Protein 5WDR (pdb70)

Secondary structure (DSSP, 8-state):
-EEEEEEEE-STTSSHHHHHHHHHHS----S----SEEEEEEEEEETTEEEEEEEEEE--SGGGHHHHHHHHTT-SEEEEEEETT-HHHHHTHHHHHHHHHHHHT-S---EEEEEE-TT-GGG--S-HHHHHHHHHHHT--EEE-BTTTTBSHHHHHHHHHHHHHT-/-EEEEEEEEESTTSSHHHHHHHHHH-----S----SEEEEEEEEEETTEEEEEEEEEE--SGGGHHHHHHHHTT-SEEEEEEETT-HHHHHTHHHHHHHHHHHHT-S---EEEEEE-TT-GGG--S-HHHHHHHHHHHT--EEE-BTTTTBSHHHHHHHHHHHHHH-

B-factor: mean 20.61, std 9.42, range [5.35, 98.27]

Foldseek 3Di:
DAEAEEEEEFAAPQCLVLLVCCVQPVDGDPDRDFDQKDWDWDWDAFPNHTYIYIYIRHGRYPVNVVVRLVVLLPHQEYEYEAEQLDVPRVVCSVVVVVSNCVSPVHPDGQYEYEHEPPVPPVRGDHDPVNSVVVCVVVVHHYDYYYSHVGGCSCVRVSVSVVSSVVD/DAEAEEEEEFAAPQCLVLLVCCVVPVDGDPDRDFDQKDWDWDFDDFVNDTYIYIYIYHGRYPVNVVVRLVVLLPHQEYEYEGEQLDPVRLVCSVVVVVSNCVSPVHPDGQYEYEHEPVVPVVRGDQDPVNSVVVCVVRVHHYYYAYSNVGGCSVVRVSVSVVSSVVD

Sequence (334 aa):
MTEYRLVVVGTGGVGKSALTIIQLIQQQHFVTEYDPTIEDSYRKHVSIDDEACLLDILDTAGQEDYSAMRDQYMRTGEGFLCVYSIDSQQSLDEIHSFREEQILRVKDQDEVPMMILVGNKCDLEEHREVSTEAGQAVAKSYSSIPFMETSAKKRINVEEAFYQLVREIRKYMTEYRLVVVGTGGVGKSALTIQLIQQHFVTEYDPTIEDSSYRKHVSSIDDEACLLDILDTAGQEDYSAMRDQYMRTGEGFLCVYSIDSQQSLDEIHSSFREQILRVKDQDEVPMILVGNKCDLEEHREVSTEAGQAVAKSYSSIPFMETSAKKRINVEEAFYQLVREIRKYY

Organism: Salpingoeca rosetta (strain ATCC 50818 / BSB-021) (NCBI:txid946362)

Nearest PDB structures (foldseek):
  5wds-assembly1_A  TM=9.548E-01  e=1.432E-30  Choanoflagellata
  3kko-assembly3_P  TM=9.923E-01  e=1.620E-25  Mus musculus
  7txh-assembly2_D  TM=9.890E-01  e=2.687E-25  Homo sapiens
  1zc3-assembly2_C  TM=9.695E-01  e=4.507E-23  Homo sapiens
  4o25-assembly2_B  TM=9.336E-01  e=2.961E-19  Mus musculus

CATH classification: 3.40.50.300

Solvent-accessible surface area: 15628 Å² total; per-residue (Å²): 148,59,95,10,80,0,0,0,0,0,22,31,32,2,16,11,27,12,1,0,24,4,6,29,95,128,89,71,25,117,111,139,100,60,18,46,34,68,82,54,153,56,115,21,74,1,85,142,61,52,0,7,0,10,0,12,2,0,0,7,44,151,79,7,46,33,20,18,45,35,50,0,137,70,0,68,0,0,0,0,0,0,5,0,44,29,67,120,2,6,74,71,3,73,78,9,11,88,11,0,25,161,36,59,124,98,124,98,8,8,2,0,0,0,0,2,59,16,42,52,98,163,117,66,104,0,46,46,123,36,0,90,61,18,2,172,81,49,105,24,40,38,36,28,0,0,3,107,119,101,70,48,4,73,89,1,0,38,45,0,0,83,22,15,84,160,143,150,71,81,16,71,0,0,0,0,0,22,24,16,3,14,12,29,14,1,0,28,5,1,35,92,88,92,69,28,95,109,34,107,37,19,88,38,68,82,54,151,38,123,18,79,2,88,146,78,57,0,15,0,4,0,12,1,0,0,8,65,146,141,69,40,80,80,17,42,100,76,1,150,71,0,69,0,0,0,0,0,0,4,0,10,17,71,110,1,8,65,55,2,72,76,11,13,97,19,0,24,164,32,63,123,99,126,100,8,8,1,0,0,0,0,3,36,16,41,21,98,162,34,68,98,0,47,45,123,34,0,86,60,17,2,167,82,55,105,23,37,41,30,27,0,0,2,106,124,102,72,51,2,56,95,0,0,36,50,0,0,81,32,21,85,154,150

InterPro domains:
  IPR001806 Small GTPase [PF00071] (5-165)
  IPR001806 Small GTPase [PS51421] (1-188)
  IPR001806 Small GTPase [SM00174] (6-167)
  IPR005225 Small GTP-binding domain [TIGR00231] (1-159)
  IPR020849 Small GTPase, Ras-type [PTHR24070] (3-182)
  IPR027417 P-loop containing nucleoside triphosphate hydrolase [G3DSA:3.40.50.300] (1-173)
  IPR027417 P-loop containing nucleoside triphosphate hydrolase [SSF52540] (3-172)

Structure (mmCIF, N/CA/C/O backbone):
data_5WDR
#
_entry.id   5WDR
#
_cell.length_a   38.562
_cell.length_b   119.106
_cell.length_c   38.570
_cell.angle_alpha   90.00
_cell.angle_beta   117.34
_cell.angle_gamma   90.00
#
_symmetry.space_group_name_H-M   'P 1 21 1'
#
loop_
_entity.id
_entity.type
_entity.pdbx_description
1 polymer 'Ras protein'
2 non-polymer 'MAGNESIUM ION'
3 non-polymer 'SODIUM ION'
4 non-polymer 'PHOSPHOAMINOPHOSPHONIC ACID-GUANYLATE ESTER'
5 water water
#
loop_
_atom_site.group_PDB
_atom_site.id
_atom_site.type_symbol
_atom_site.label_atom_id
_atom_site.label_alt_id
_atom_site.label_comp_id
_atom_site.label_asym_id
_atom_site.label_entity_id
_atom_site.label_seq_id
_atom_site.pdbx_PDB_ins_code
_atom_site.Cartn_x
_atom_site.Cartn_y
_atom_site.Cartn_z
_atom_site.occupancy
_atom_site.B_iso_or_equiv
_atom_site.auth_seq_id
_atom_site.auth_comp_id
_atom_site.auth_asym_id
_atom_site.auth_atom_id
_atom_site.pdbx_PDB_model_num
ATOM 1 N N . MET A 1 5 ? -2.088 -23.548 -30.205 1.00 71.26 1 MET A N 1
ATOM 2 C CA . MET A 1 5 ? -1.722 -24.010 -28.839 1.00 40.58 1 MET A CA 1
ATOM 3 C C . MET A 1 5 ? -2.819 -23.624 -27.859 1.00 38.30 1 MET A C 1
ATOM 4 O O . MET A 1 5 ? -3.758 -22.929 -28.222 1.00 33.37 1 MET A O 1
ATOM 18 N N . THR A 1 6 ? -2.685 -24.060 -26.611 1.00 32.58 2 THR A N 1
ATOM 19 C CA . THR A 1 6 ? -3.744 -23.893 -25.622 1.00 39.44 2 THR A CA 1
ATOM 20 C C . THR A 1 6 ? -3.572 -22.560 -24.906 1.00 30.63 2 THR A C 1
ATOM 21 O O . THR A 1 6 ? -2.488 -22.256 -24.403 1.00 22.35 2 THR A O 1
ATOM 32 N N . GLU A 1 7 ? -4.639 -21.774 -24.860 1.00 20.96 3 GLU A N 1
ATOM 33 C CA . GLU A 1 7 ? -4.624 -20.489 -24.183 1.00 27.09 3 GLU A CA 1
ATOM 34 C C . GLU A 1 7 ? -5.301 -20.633 -22.830 1.00 17.00 3 GLU A C 1
ATOM 35 O O . GLU A 1 7 ? -6.353 -21.262 -22.716 1.00 20.70 3 GLU A O 1
ATOM 47 N N . TYR A 1 8 ? -4.690 -20.039 -21.813 1.00 15.44 4 TYR A N 1
ATOM 48 C CA . TYR A 1 8 ? -5.241 -20.008 -20.467 1.00 17.29 4 TYR A CA 1
ATOM 49 C C . TYR A 1 8 ? -5.338 -18.562 -19.993 1.00 14.31 4 TYR A C 1
ATOM 50 O O . TYR A 1 8 ? -4.372 -17.804 -20.091 1.00 17.85 4 TYR A O 1
ATOM 68 N N . ARG A 1 9 ? -6.504 -18.200 -19.460 1.00 9.96 5 ARG A N 1
ATOM 69 C CA . ARG A 1 9 ? -6.822 -16.865 -19.005 1.00 10.82 5 ARG A CA 1
ATOM 70 C C . ARG A 1 9 ? -6.805 -16.866 -17.474 1.00 11.99 5 ARG A C 1
ATOM 71 O O . ARG A 1 9 ? -7.669 -17.476 -16.826 1.00 1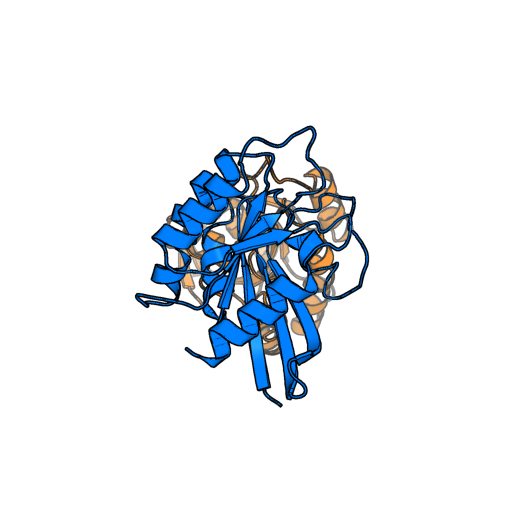0.69 5 ARG A O 1
ATOM 92 N N . LEU A 1 10 ? -5.815 -16.194 -16.908 1.00 11.44 6 LEU A N 1
ATOM 93 C CA . LEU A 1 10 ? -5.536 -16.233 -15.481 1.00 15.42 6 LEU A CA 1
ATOM 94 C C . LEU A 1 10 ? -5.773 -14.836 -14.944 1.00 10.41 6 LEU A C 1
ATOM 95 O O . LEU A 1 10 ? -5.406 -13.838 -15.587 1.00 16.48 6 LEU A O 1
ATOM 111 N N . VAL A 1 11 ? -6.452 -14.767 -13.812 1.00 10.71 7 VAL A N 1
ATOM 112 C CA . VAL A 1 11 ? -6.809 -13.510 -13.168 1.00 9.01 7 VAL A CA 1
ATOM 113 C C . VAL A 1 11 ? -6.150 -13.462 -11.799 1.00 9.28 7 VAL A C 1
ATOM 114 O O . VAL A 1 11 ? -6.169 -14.451 -11.060 1.00 12.27 7 VAL A O 1
ATOM 127 N N . VAL A 1 12 ? -5.546 -12.324 -11.484 1.00 8.15 8 VAL A N 1
ATOM 128 C CA . VAL A 1 12 ? -4.881 -12.115 -10.208 1.00 9.63 8 VAL A CA 1
ATOM 129 C C . VAL A 1 12 ? -5.764 -11.177 -9.418 1.00 7.76 8 VAL A C 1
ATOM 130 O O . VAL A 1 12 ? -6.013 -10.045 -9.857 1.00 12.15 8 VAL A O 1
ATOM 143 N N . VAL A 1 13 ? -6.202 -11.632 -8.242 1.00 10.65 9 VAL A N 1
ATOM 144 C CA . VAL A 1 13 ? -7.116 -10.853 -7.405 1.00 9.11 9 VAL A CA 1
ATOM 145 C C . VAL A 1 13 ? -6.650 -10.917 -5.959 1.00 8.97 9 VAL A C 1
ATOM 146 O O . VAL A 1 13 ? -5.911 -11.811 -5.564 1.00 14.81 9 VAL A O 1
ATOM 159 N N . GLY A 1 14 ? -7.105 -9.949 -5.183 1.00 11.09 10 GLY A N 1
ATOM 160 C CA . GLY A 1 14 ? -6.759 -9.802 -3.784 1.00 9.87 10 GLY A CA 1
ATOM 161 C C . GLY A 1 14 ? -6.734 -8.334 -3.431 1.00 11.28 10 GLY A C 1
ATOM 162 O O . GLY A 1 14 ? -6.785 -7.465 -4.287 1.00 12.50 10 GLY A O 1
ATOM 166 N N . THR A 1 15 ? -6.662 -8.055 -2.139 1.00 13.82 11 THR A N 1
ATOM 167 C CA . THR A 1 15 ? -6.846 -6.667 -1.754 1.00 11.56 11 THR A CA 1
ATOM 168 C C . THR A 1 15 ? -5.657 -5.791 -2.159 1.00 13.10 11 THR A C 1
ATOM 169 O O . THR A 1 15 ? -4.623 -6.243 -2.660 1.00 10.38 11 THR A O 1
ATOM 180 N N . GLY A 1 16 ? -5.839 -4.486 -2.001 1.00 13.10 12 GLY A N 1
ATOM 181 C CA . GLY A 1 16 ? -4.817 -3.560 -2.462 1.00 10.92 12 GLY A CA 1
ATOM 182 C C . GLY A 1 16 ? -3.508 -3.721 -1.699 1.00 12.26 12 GLY A C 1
ATOM 183 O O . GLY A 1 16 ? -3.485 -3.935 -0.489 1.00 11.13 12 GLY A O 1
ATOM 187 N N . GLY A 1 17 ? -2.395 -3.660 -2.439 1.00 14.63 13 GLY A N 1
ATOM 188 C CA . GLY A 1 17 ? -1.086 -3.614 -1.804 1.00 11.86 13 GLY A CA 1
ATOM 189 C C . GLY A 1 17 ? -0.420 -4.958 -1.541 1.00 16.26 13 GLY A C 1
ATOM 190 O O . GLY A 1 17 ? 0.743 -4.982 -1.098 1.00 12.71 13 GLY A O 1
ATOM 194 N N . VAL A 1 18 ? -1.104 -6.072 -1.810 1.00 12.64 14 VAL A N 1
ATOM 195 C CA . VAL A 1 18 ? -0.569 -7.386 -1.462 1.00 13.89 14 VAL A CA 1
ATOM 196 C C . VAL A 1 18 ? 0.501 -7.888 -2.408 1.00 6.30 14 VAL A C 1
ATOM 197 O O . VAL A 1 18 ? 1.218 -8.809 -2.035 1.00 9.73 14 VAL A O 1
ATOM 210 N N . GLY A 1 19 ? 0.654 -7.296 -3.592 1.00 13.01 15 GLY A N 1
ATOM 211 C CA . GLY A 1 19 ? 1.702 -7.705 -4.502 1.00 9.10 15 GLY A CA 1
ATOM 212 C C . GLY A 1 19 ? 1.258 -8.385 -5.766 1.00 8.51 15 GLY A C 1
ATOM 213 O O . GLY A 1 19 ? 2.096 -9.059 -6.418 1.00 7.98 15 GLY A O 1
ATOM 217 N N . LYS A 1 20 ? -0.033 -8.269 -6.096 1.00 11.84 16 LYS A N 1
ATOM 218 C CA . LYS A 1 20 ? -0.602 -8.736 -7.358 1.00 9.37 16 LYS A CA 1
ATOM 219 C C . LYS A 1 20 ? 0.216 -8.336 -8.570 1.00 8.68 16 LYS A C 1
ATOM 220 O O . LYS A 1 20 ? 0.607 -9.182 -9.374 1.00 12.08 16 LYS A O 1
ATOM 239 N N . SER A 1 21 ? 0.403 -7.029 -8.754 1.00 9.32 17 SER A N 1
ATOM 240 C CA . SER A 1 21 ? 1.155 -6.557 -9.902 1.00 11.75 17 SER A CA 1
ATOM 241 C C . SER A 1 21 ? 2.599 -7.021 -9.855 1.00 9.37 17 SER A C 1
ATOM 242 O O . SER A 1 21 ? 3.131 -7.520 -10.853 1.00 11.82 17 SER A O 1
ATOM 249 N N . ALA A 1 22 ? 3.240 -6.923 -8.698 1.00 6.68 18 ALA A N 1
ATOM 250 C CA . ALA A 1 22 ? 4.621 -7.372 -8.650 1.00 9.70 18 ALA A CA 1
ATOM 251 C C . ALA A 1 22 ? 4.761 -8.832 -9.074 1.00 8.93 18 ALA A C 1
ATOM 252 O O . ALA A 1 22 ? 5.787 -9.209 -9.653 1.00 10.37 18 ALA A O 1
ATOM 259 N N . LEU A 1 23 ? 3.805 -9.701 -8.686 1.00 12.46 19 LEU A N 1
ATOM 260 C CA . LEU A 1 23 ? 3.893 -11.116 -9.055 1.00 13.61 19 LEU A CA 1
ATOM 261 C C . LEU A 1 23 ? 3.733 -11.303 -10.550 1.00 10.35 19 LEU A C 1
ATOM 262 O O . LEU A 1 23 ? 4.430 -12.113 -11.176 1.00 18.00 19 LEU A O 1
ATOM 278 N N . THR A 1 24 ? 2.789 -10.588 -11.125 1.00 11.50 20 THR A N 1
ATOM 279 C CA . THR A 1 24 ? 2.585 -10.603 -12.557 1.00 12.28 20 THR A CA 1
ATOM 280 C C . THR A 1 24 ? 3.839 -10.166 -13.306 1.00 12.10 20 THR A C 1
ATOM 281 O O . THR A 1 24 ? 4.271 -10.836 -14.252 1.00 14.05 20 THR A O 1
ATOM 292 N N A ILE A 1 25 ? 4.416 -9.021 -12.926 0.53 9.89 21 ILE A N 1
ATOM 293 N N B ILE A 1 25 ? 4.409 -9.014 -12.931 0.47 9.92 21 ILE A N 1
ATOM 294 C CA A ILE A 1 25 ? 5.572 -8.518 -13.666 0.53 12.02 21 ILE A CA 1
ATOM 295 C CA B ILE A 1 25 ? 5.564 -8.506 -13.668 0.47 12.03 21 ILE A CA 1
ATOM 296 C C A ILE A 1 25 ? 6.794 -9.403 -13.448 0.53 14.13 21 ILE A C 1
ATOM 297 C C B ILE A 1 25 ? 6.784 -9.403 -13.454 0.47 14.13 21 ILE A C 1
ATOM 298 O O A ILE A 1 25 ? 7.669 -9.491 -14.316 0.53 13.44 21 ILE A O 1
ATOM 299 O O B ILE A 1 25 ? 7.652 -9.496 -14.328 0.47 13.46 21 ILE A O 1
ATOM 330 N N . GLN A 1 26 ? 6.882 -10.083 -12.309 1.00 13.98 22 GLN A N 1
ATOM 331 C CA . GLN A 1 26 ? 7.946 -11.071 -12.142 1.00 19.06 22 GLN A CA 1
ATOM 332 C C . GLN A 1 26 ? 7.801 -12.167 -13.186 1.00 21.06 22 GLN A C 1
ATOM 333 O O . GLN A 1 26 ? 8.776 -12.553 -13.845 1.00 16.35 22 GLN A O 1
ATOM 348 N N . LEU A 1 27 ? 6.573 -12.683 -13.332 1.00 17.53 23 LEU A N 1
ATOM 349 C CA . LEU A 1 27 ? 6.288 -13.757 -14.288 1.00 23.18 23 LEU A CA 1
ATOM 350 C C . LEU A 1 27 ? 6.576 -13.309 -15.708 1.00 17.63 23 LEU A C 1
ATOM 351 O O . LEU A 1 27 ? 7.223 -14.031 -16.478 1.00 17.59 23 LEU A O 1
ATOM 367 N N . ILE A 1 28 ? 6.105 -12.118 -16.067 1.00 15.25 24 ILE A N 1
ATOM 368 C CA . ILE A 1 28 ? 6.167 -11.633 -17.444 1.00 16.15 24 ILE A CA 1
ATOM 369 C C . ILE A 1 28 ? 7.571 -11.158 -17.785 1.00 15.30 24 ILE A C 1
ATOM 370 O O . ILE A 1 28 ? 8.119 -11.537 -18.824 1.00 14.36 24 ILE A O 1
ATOM 386 N N . GLN A 1 29 ? 8.192 -10.370 -16.889 1.00 15.25 25 GLN A N 1
ATOM 387 C CA . GLN A 1 29 ? 9.385 -9.589 -17.208 1.00 20.40 25 GLN A CA 1
ATOM 388 C C . GLN A 1 29 ? 10.587 -9.885 -16.314 1.00 18.89 25 GLN A C 1
ATOM 389 O O . GLN A 1 29 ? 11.635 -9.264 -16.499 1.00 17.77 25 GLN A O 1
ATOM 403 N N . GLN A 1 30 ? 10.445 -10.780 -15.338 1.00 18.72 26 GLN A N 1
ATOM 404 C CA A GLN A 1 30 ? 11.558 -11.217 -14.493 0.33 19.30 26 GLN A CA 1
ATOM 405 C CA B GLN A 1 30 ? 11.538 -11.219 -14.460 0.67 19.27 26 GLN A CA 1
ATOM 406 C C . GLN A 1 30 ? 12.243 -10.046 -13.793 1.00 21.70 26 GLN A C 1
ATOM 407 O O . GLN A 1 30 ? 13.467 -10.039 -13.630 1.00 16.05 26 GLN A O 1
ATOM 434 N N . HIS A 1 31 ? 11.457 -9.065 -13.362 1.00 14.61 27 HIS A N 1
ATOM 435 C CA . HIS A 1 31 ? 11.998 -8.018 -12.512 1.00 18.69 27 HIS A CA 1
ATOM 436 C C . HIS A 1 31 ? 10.964 -7.609 -11.478 1.00 18.77 27 HIS A C 1
ATOM 437 O O . HIS A 1 31 ? 9.759 -7.818 -11.653 1.00 14.64 27 HIS A O 1
ATOM 451 N N . PHE A 1 32 ? 11.472 -7.134 -10.345 1.00 14.05 28 PHE A N 1
ATOM 452 C CA . PHE A 1 32 ? 10.655 -6.808 -9.186 1.00 14.68 28 PHE A CA 1
ATOM 453 C C . PHE A 1 32 ? 10.318 -5.317 -9.202 1.00 16.47 28 PHE A C 1
ATOM 454 O O . PHE A 1 32 ? 11.218 -4.471 -9.124 1.00 18.98 28 PHE A O 1
ATOM 471 N N . VAL A 1 33 ? 9.022 -5.024 -9.267 1.00 11.81 29 VAL A N 1
ATOM 472 C CA . VAL A 1 33 ? 8.443 -3.680 -9.236 1.00 14.29 29 VAL A CA 1
ATOM 473 C C . VAL A 1 33 ? 8.505 -3.178 -7.802 1.00 17.40 29 VAL A C 1
ATOM 474 O O . VAL A 1 33 ? 7.756 -3.653 -6.945 1.00 16.43 29 VAL A O 1
ATOM 487 N N . THR A 1 34 ? 9.378 -2.196 -7.542 1.00 16.26 30 THR A N 1
ATOM 488 C CA . THR A 1 34 ? 9.530 -1.634 -6.200 1.00 17.32 30 THR A CA 1
ATOM 489 C C . THR A 1 34 ? 8.529 -0.529 -5.904 1.00 13.88 30 THR A C 1
ATOM 490 O O . THR A 1 34 ? 8.154 -0.349 -4.739 1.00 15.92 30 THR A O 1
ATOM 501 N N . GLU A 1 35 ? 8.094 0.210 -6.914 1.00 13.91 31 GLU A N 1
ATOM 502 C CA . GLU A 1 35 ? 7.078 1.221 -6.689 1.00 9.24 31 GLU A CA 1
ATOM 503 C C . GLU A 1 35 ? 5.709 0.576 -6.512 1.00 8.62 31 GLU A C 1
ATOM 504 O O . GLU A 1 35 ? 5.449 -0.524 -7.029 1.00 14.80 31 GLU A O 1
ATOM 516 N N . TYR A 1 36 ? 4.851 1.247 -5.736 1.00 11.88 32 TYR A N 1
ATOM 517 C CA . TYR A 1 36 ? 3.423 0.922 -5.664 1.00 12.14 32 TYR A CA 1
ATOM 518 C C . TYR A 1 36 ? 2.677 1.831 -6.627 1.00 16.40 32 TYR A C 1
ATOM 519 O O . TYR A 1 36 ? 2.460 3.003 -6.344 1.00 14.07 32 TYR A O 1
ATOM 537 N N . ASP A 1 37 ? 2.288 1.286 -7.766 1.00 18.18 33 ASP A N 1
ATOM 538 C CA . ASP A 1 37 ? 1.518 1.972 -8.804 1.00 12.77 33 ASP A CA 1
ATOM 539 C C . ASP A 1 37 ? 0.182 1.262 -8.842 1.00 9.47 33 ASP A C 1
ATOM 540 O O . ASP A 1 37 ? 0.089 0.175 -9.420 1.00 14.79 33 ASP A O 1
ATOM 549 N N . PRO A 1 38 ? -0.852 1.755 -8.165 1.00 12.19 34 PRO A N 1
ATOM 550 C CA . PRO A 1 38 ? -2.046 0.919 -7.983 1.00 14.41 34 PRO A CA 1
ATOM 551 C C . PRO A 1 38 ? -2.748 0.655 -9.303 1.00 11.87 34 PRO A C 1
ATOM 552 O O . PRO A 1 38 ? -2.807 1.502 -10.195 1.00 10.41 34 PRO A O 1
ATOM 563 N N . THR A 1 39 ? -3.283 -0.546 -9.410 1.00 12.65 35 THR A N 1
ATOM 564 C CA . THR A 1 39 ? -3.892 -0.994 -10.639 1.00 12.54 35 THR A CA 1
ATOM 565 C C . THR A 1 39 ? -5.389 -0.693 -10.670 1.00 12.85 35 THR A C 1
ATOM 566 O O . THR A 1 39 ? -6.084 -0.827 -9.661 1.00 16.41 35 THR A O 1
ATOM 576 N N . ILE A 1 40 ? -5.857 -0.216 -11.822 1.00 15.14 36 ILE A N 1
ATOM 577 C CA . ILE A 1 40 ? -7.271 -0.231 -12.168 1.00 16.28 36 ILE A CA 1
ATOM 578 C C . ILE A 1 40 ? -7.547 -1.506 -12.964 1.00 18.20 36 ILE A C 1
ATOM 579 O O . ILE A 1 40 ? -8.389 -2.325 -12.563 1.00 16.34 36 ILE A O 1
ATOM 595 N N . GLU A 1 41 ? -6.828 -1.709 -14.084 1.00 11.72 37 GLU A N 1
ATOM 596 C CA . GLU A 1 41 ? -6.811 -3.009 -14.750 1.00 11.14 37 GLU A CA 1
ATOM 597 C C . GLU A 1 41 ? -5.666 -3.056 -15.760 1.00 13.69 37 GLU A C 1
ATOM 598 O O . GLU A 1 41 ? -5.479 -2.110 -16.545 1.00 15.33 37 GLU A O 1
ATOM 610 N N . ASP A 1 42 ? -4.884 -4.142 -15.736 1.00 15.61 38 ASP A N 1
ATOM 611 C CA . ASP A 1 42 ? -3.892 -4.341 -16.787 1.00 15.09 38 ASP A CA 1
ATOM 612 C C . ASP A 1 42 ? -3.871 -5.789 -17.244 1.00 18.38 38 ASP A C 1
ATOM 613 O O . ASP A 1 42 ? -4.332 -6.691 -16.539 1.00 17.83 38 ASP A O 1
ATOM 622 N N . SER A 1 43 ? -3.397 -5.996 -18.477 1.00 13.09 39 SER A N 1
ATOM 623 C CA . SER A 1 43 ? -3.283 -7.349 -19.003 1.00 13.34 39 SER A CA 1
ATOM 624 C C . SER A 1 43 ? -1.958 -7.550 -19.717 1.00 11.32 39 SER A C 1
ATOM 625 O O . SER A 1 43 ? -1.347 -6.607 -20.245 1.00 16.15 39 SER A O 1
ATOM 633 N N . TYR A 1 44 ? -1.572 -8.824 -19.794 1.00 13.82 40 TYR A N 1
ATOM 634 C CA . TYR A 1 44 ? -0.264 -9.251 -20.290 1.00 16.59 40 TYR A CA 1
ATOM 635 C C . TYR A 1 44 ? -0.439 -10.574 -21.010 1.00 24.87 40 TYR A C 1
ATOM 636 O O . TYR A 1 44 ? -1.399 -11.308 -20.772 1.00 21.61 40 TYR A O 1
ATOM 654 N N . ARG A 1 45 ? 0.508 -10.879 -21.892 1.00 23.34 41 ARG A N 1
ATOM 655 C CA . ARG A 1 45 ? 0.464 -12.152 -22.603 1.00 20.76 41 ARG A CA 1
ATOM 656 C C . ARG A 1 45 ? 1.855 -12.732 -22.648 1.00 20.96 41 ARG A C 1
ATOM 657 O O . ARG A 1 45 ? 2.838 -12.014 -22.886 1.00 20.45 41 ARG A O 1
ATOM 678 N N . LYS A 1 46 ? 1.932 -14.033 -22.402 1.00 14.70 42 LYS A N 1
ATOM 679 C CA . LYS A 1 46 ? 3.218 -14.706 -22.425 1.00 18.64 42 LYS A CA 1
ATOM 680 C C . LYS A 1 46 ? 3.059 -16.115 -22.976 1.00 18.86 42 LYS A C 1
ATOM 681 O O . LYS A 1 46 ? 2.130 -16.832 -22.600 1.00 19.21 42 LYS A O 1
ATOM 700 N N . HIS A 1 47 ? 3.961 -16.485 -23.885 1.00 20.16 43 HIS A N 1
ATOM 701 C CA . HIS A 1 47 ? 4.058 -17.838 -24.394 1.00 11.34 43 HIS A CA 1
ATOM 702 C C . HIS A 1 47 ? 5.043 -18.602 -23.546 1.00 17.45 43 HIS A C 1
ATOM 703 O O . HIS A 1 47 ? 6.179 -18.159 -23.344 1.00 22.89 43 HIS A O 1
ATOM 717 N N . VAL A 1 48 ? 4.608 -19.740 -23.041 1.00 23.85 44 VAL A N 1
ATOM 718 C CA . VAL A 1 48 ? 5.439 -20.557 -22.179 1.00 22.27 44 VAL A CA 1
ATOM 719 C C . VAL A 1 48 ? 5.146 -22.021 -22.467 1.00 18.40 44 VAL A C 1
ATOM 720 O O . VAL A 1 48 ? 4.214 -22.372 -23.195 1.00 22.76 44 VAL A O 1
ATOM 733 N N . SER A 1 49 ? 5.982 -22.873 -21.900 1.00 23.18 45 SER A N 1
ATOM 734 C CA . SER A 1 49 ? 5.822 -24.311 -21.973 1.00 18.85 45 SER A CA 1
ATOM 735 C C . SER A 1 49 ? 5.613 -24.808 -20.551 1.00 19.50 45 SER A C 1
ATOM 736 O O . SER A 1 49 ? 6.450 -24.562 -19.677 1.00 21.43 45 SER A O 1
ATOM 744 N N . ILE A 1 50 ? 4.467 -25.443 -20.312 1.00 22.95 46 ILE A N 1
ATOM 745 C CA . ILE A 1 50 ? 4.116 -26.012 -19.018 1.00 21.20 46 ILE A CA 1
ATOM 746 C C . ILE A 1 50 ? 3.923 -27.505 -19.215 1.00 19.50 46 ILE A C 1
ATOM 747 O O . ILE A 1 50 ? 2.994 -27.929 -19.919 1.00 22.95 46 ILE A O 1
ATOM 763 N N . ASP A 1 51 ? 4.758 -28.298 -18.541 1.00 26.53 47 ASP A N 1
ATOM 764 C CA . ASP A 1 51 ? 4.771 -29.755 -18.702 1.00 21.67 47 ASP A CA 1
ATOM 765 C C . ASP A 1 51 ? 4.907 -30.111 -20.176 1.00 23.72 47 ASP A C 1
ATOM 766 O O . ASP A 1 51 ? 4.166 -30.933 -20.721 1.00 25.42 47 ASP A O 1
ATOM 775 N N . ASP A 1 52 ? 5.859 -29.440 -20.827 1.00 30.30 48 ASP A N 1
ATOM 776 C CA . ASP A 1 52 ? 6.219 -29.680 -22.218 1.00 28.44 48 ASP A CA 1
ATOM 777 C C . ASP A 1 52 ? 5.041 -29.486 -23.183 1.00 38.10 48 ASP A C 1
ATOM 778 O O . ASP A 1 52 ? 5.079 -29.982 -24.318 1.00 47.10 48 ASP A O 1
ATOM 787 N N . GLU A 1 53 ? 4.003 -28.758 -22.767 1.00 31.04 49 GLU A N 1
ATOM 788 C CA . GLU A 1 53 ? 2.894 -28.360 -23.629 1.00 23.69 49 GLU A CA 1
ATOM 789 C C . GLU A 1 53 ? 2.998 -26.877 -23.968 1.00 31.92 49 GLU A C 1
ATOM 790 O O . GLU A 1 53 ? 3.256 -26.046 -23.095 1.00 26.98 49 GLU A O 1
ATOM 802 N N . ALA A 1 54 ? 2.764 -26.542 -25.231 1.00 42.92 50 ALA A N 1
ATOM 803 C CA . ALA A 1 54 ? 2.807 -25.151 -25.662 1.00 33.51 50 ALA A CA 1
ATOM 804 C C . ALA A 1 54 ? 1.576 -24.424 -25.152 1.00 29.95 50 ALA A C 1
ATOM 805 O O . ALA A 1 54 ? 0.448 -24.819 -25.464 1.00 36.01 50 ALA A O 1
ATOM 812 N N . CYS A 1 55 ? 1.797 -23.348 -24.389 1.00 24.54 51 CYS A N 1
ATOM 813 C CA . CYS A 1 55 ? 0.743 -22.576 -23.762 1.00 26.04 51 CYS A CA 1
ATOM 814 C C . CYS A 1 55 ? 0.884 -21.108 -24.154 1.00 12.81 51 CYS A C 1
ATOM 815 O O . CYS A 1 55 ? 1.984 -20.613 -24.428 1.00 23.41 51 CYS A O 1
ATOM 823 N N . LEU A 1 56 ? -0.256 -20.427 -24.200 1.00 25.12 52 LEU A N 1
ATOM 824 C CA . LEU A 1 56 ? -0.309 -18.974 -24.177 1.00 27.44 52 LEU A CA 1
ATOM 825 C C . LEU A 1 56 ? -1.086 -18.555 -22.935 1.00 17.01 52 LEU A C 1
ATOM 826 O O . LEU A 1 56 ? -2.231 -18.975 -22.738 1.00 16.61 52 LEU A O 1
ATOM 842 N N . LEU A 1 57 ? -0.478 -17.723 -22.108 1.00 13.74 53 LEU A N 1
ATOM 843 C CA . LEU A 1 57 ? -1.121 -17.241 -20.896 1.00 14.99 53 LEU A CA 1
ATOM 844 C C . LEU A 1 57 ? -1.599 -15.827 -21.158 1.00 19.43 53 LEU A C 1
ATOM 845 O O . LEU A 1 57 ? -0.846 -15.024 -21.700 1.00 16.15 53 LEU A O 1
ATOM 861 N N . ASP A 1 58 ? -2.871 -15.553 -20.854 1.00 16.20 54 ASP A N 1
ATOM 862 C CA . ASP A 1 58 ? -3.379 -14.197 -20.725 1.00 16.97 54 ASP A CA 1
ATOM 863 C C . ASP A 1 58 ? -3.557 -13.936 -19.233 1.00 15.94 54 ASP A C 1
ATOM 864 O O . ASP A 1 58 ? -4.296 -14.676 -18.572 1.00 18.38 54 ASP A O 1
ATOM 873 N N . ILE A 1 59 ? -2.851 -12.929 -18.703 1.00 14.17 55 ILE A N 1
ATOM 874 C CA . ILE A 1 59 ? -2.862 -12.591 -17.281 1.00 16.52 55 ILE A CA 1
ATOM 875 C C . ILE A 1 59 ? -3.622 -11.281 -17.129 1.00 9.96 55 ILE A C 1
ATOM 876 O O . ILE A 1 59 ? -3.278 -10.274 -17.770 1.00 17.59 55 ILE A O 1
ATOM 892 N N . LEU A 1 60 ? -4.685 -11.314 -16.350 1.00 12.04 56 LEU A N 1
ATOM 893 C CA . LEU A 1 60 ? -5.427 -10.115 -16.003 1.00 8.13 56 LEU A CA 1
ATOM 894 C C . LEU A 1 60 ? -5.010 -9.704 -14.596 1.00 13.45 56 LEU A C 1
ATOM 895 O O . LEU A 1 60 ? -5.199 -10.458 -13.636 1.00 14.27 56 LEU A O 1
ATOM 911 N N . ASP A 1 61 ? -4.444 -8.516 -14.488 1.00 15.04 57 ASP A N 1
ATOM 912 C CA . ASP A 1 61 ? -4.043 -7.927 -13.221 1.00 13.04 57 ASP A CA 1
ATOM 913 C C . ASP A 1 61 ? -5.125 -6.921 -12.829 1.00 12.04 57 ASP A C 1
ATOM 914 O O . ASP A 1 61 ? -5.326 -5.929 -13.533 1.00 18.10 57 ASP A O 1
ATOM 923 N N . THR A 1 62 ? -5.821 -7.168 -11.712 1.00 13.51 58 THR A N 1
ATOM 924 C CA . THR A 1 62 ? -7.014 -6.423 -11.339 1.00 23.34 58 THR A CA 1
ATOM 925 C C . THR A 1 62 ? -6.776 -5.474 -10.163 1.00 14.52 58 THR A C 1
ATOM 926 O O . THR A 1 62 ? -5.777 -5.546 -9.453 1.00 14.61 58 THR A O 1
ATOM 937 N N . ALA A 1 63 ? -7.694 -4.530 -10.006 1.00 11.03 59 ALA A N 1
ATOM 938 C CA . ALA A 1 63 ? -7.645 -3.601 -8.891 1.00 16.63 59 ALA A CA 1
ATOM 939 C C . ALA A 1 63 ? -8.027 -4.285 -7.583 1.00 17.06 59 ALA A C 1
ATOM 940 O O . ALA A 1 63 ? -9.079 -4.913 -7.472 1.00 12.62 59 ALA A O 1
ATOM 947 N N . GLY A 1 64 ? -7.183 -4.143 -6.572 1.00 14.89 60 GLY A N 1
ATOM 948 C CA . GLY A 1 64 ? -7.528 -4.663 -5.276 1.00 8.42 60 GLY A CA 1
ATOM 949 C C . GLY A 1 64 ? -8.247 -3.649 -4.407 1.00 15.01 60 GLY A C 1
ATOM 950 O O . GLY A 1 64 ? -8.883 -4.030 -3.432 1.00 14.37 60 GLY A O 1
ATOM 954 N N . GLN A 1 65 ? -8.159 -2.360 -4.746 1.00 18.78 61 GLN A N 1
ATOM 955 C CA . GLN A 1 65 ? -8.804 -1.326 -3.946 1.00 13.25 61 GLN A CA 1
ATOM 956 C C . GLN A 1 65 ? -10.331 -1.446 -4.044 1.00 15.49 61 GLN A C 1
ATOM 957 O O . GLN A 1 65 ? -10.880 -1.678 -5.119 1.00 17.43 61 GLN A O 1
ATOM 971 N N . GLU A 1 66 ? -11.014 -1.234 -2.909 1.00 24.90 62 GLU A N 1
ATOM 972 C CA . GLU A 1 66 ? -12.454 -1.486 -2.799 1.00 20.87 62 GLU A CA 1
ATOM 973 C C . GLU A 1 66 ? -13.286 -0.597 -3.724 1.00 23.96 62 GLU A C 1
ATOM 974 O O . GLU A 1 66 ? -14.332 -1.030 -4.225 1.00 21.21 62 GLU A O 1
ATOM 986 N N . ASP A 1 67 ? -12.868 0.657 -3.933 1.00 15.64 63 ASP A N 1
ATOM 987 C CA . ASP A 1 67 ? -13.609 1.570 -4.795 1.00 14.07 63 ASP A CA 1
ATOM 988 C C . ASP A 1 67 ? -13.707 1.073 -6.229 1.00 13.10 63 ASP A C 1
ATOM 989 O O . ASP A 1 67 ? -14.531 1.596 -6.989 1.00 18.44 63 ASP A O 1
ATOM 998 N N . TYR A 1 68 ? -12.915 0.072 -6.633 1.00 16.46 64 TYR A N 1
ATOM 999 C CA . TYR A 1 68 ? -12.930 -0.424 -8.005 1.00 13.31 64 TYR A CA 1
ATOM 1000 C C . TYR A 1 68 ? -13.596 -1.797 -8.114 1.00 14.98 64 TYR A C 1
ATOM 1001 O O . TYR A 1 68 ? -13.462 -2.475 -9.134 1.00 13.02 64 TYR A O 1
ATOM 1019 N N . SER A 1 69 ? -14.385 -2.199 -7.117 1.00 19.50 65 SER A N 1
ATOM 1020 C CA . SER A 1 69 ? -14.843 -3.585 -7.094 1.00 13.44 65 SER A CA 1
ATOM 1021 C C . SER A 1 69 ? -15.701 -3.922 -8.312 1.00 13.13 65 SER A C 1
ATOM 1022 O O . SER A 1 69 ? -15.648 -5.044 -8.811 1.00 13.56 65 SER A O 1
ATOM 1030 N N . ALA A 1 70 ? -16.516 -2.978 -8.792 1.00 12.90 66 ALA A N 1
ATOM 1031 C CA . ALA A 1 70 ? -17.372 -3.268 -9.947 1.00 10.75 66 ALA A CA 1
ATOM 1032 C C . ALA A 1 70 ? -16.577 -3.372 -11.251 1.00 18.27 66 ALA A C 1
ATOM 1033 O O . ALA A 1 70 ? -16.928 -4.160 -12.143 1.00 14.99 66 ALA A O 1
ATOM 1040 N N . MET A 1 71 ? -15.536 -2.560 -11.425 1.00 18.26 67 MET A N 1
ATOM 1041 C CA . MET A 1 71 ? -14.722 -2.739 -12.620 1.00 15.85 67 MET A CA 1
ATOM 1042 C C . MET A 1 71 ? -14.025 -4.095 -12.577 1.00 12.88 67 MET A C 1
ATOM 1043 O O . MET A 1 71 ? -13.961 -4.812 -13.595 1.00 14.56 67 MET A O 1
ATOM 1057 N N . ARG A 1 72 ? -13.570 -4.487 -11.384 1.00 16.19 68 ARG A N 1
ATOM 1058 C CA . ARG A 1 72 ? -12.953 -5.791 -11.190 1.00 22.08 68 ARG A CA 1
ATOM 1059 C C . ARG A 1 72 ? -13.919 -6.914 -11.537 1.00 18.63 68 ARG A C 1
ATOM 1060 O O . ARG A 1 72 ? -13.518 -7.925 -12.127 1.00 14.13 68 ARG A O 1
ATOM 1081 N N . ASP A 1 73 ? -15.188 -6.764 -11.135 1.00 11.73 69 ASP A N 1
ATOM 1082 C CA . ASP A 1 73 ? -16.229 -7.735 -11.446 1.00 11.90 69 ASP A CA 1
ATOM 1083 C C . ASP A 1 73 ? -16.313 -7.960 -12.938 1.00 19.60 69 ASP A C 1
ATOM 1084 O O . ASP A 1 73 ? -16.387 -9.097 -13.421 1.00 19.65 69 ASP A O 1
ATOM 1093 N N . GLN A 1 74 ? -16.315 -6.862 -13.687 1.00 13.64 70 GLN A N 1
ATOM 1094 C CA . GLN A 1 74 ? -16.455 -6.945 -15.127 1.00 8.35 70 GLN A CA 1
ATOM 1095 C C . GLN A 1 74 ? -15.224 -7.591 -15.746 1.00 14.98 70 GLN A C 1
ATOM 1096 O O . GLN A 1 74 ? -15.332 -8.494 -16.577 1.00 12.19 70 GLN A O 1
ATOM 1110 N N . TYR A 1 75 ? -14.034 -7.134 -15.361 1.00 13.17 71 TYR A N 1
ATOM 1111 C CA . TYR A 1 75 ? -12.842 -7.674 -16.007 1.00 18.31 71 TYR A CA 1
ATOM 1112 C C . TYR A 1 75 ? -12.610 -9.133 -15.635 1.00 23.13 71 TYR A C 1
ATOM 1113 O O . TYR A 1 75 ? -12.043 -9.876 -16.434 1.00 23.00 71 TYR A O 1
ATOM 1131 N N . MET A 1 76 ? -13.052 -9.563 -14.447 1.00 15.45 72 MET A N 1
ATOM 1132 C CA . MET A 1 76 ? -12.885 -10.953 -14.012 1.00 27.10 72 MET A CA 1
ATOM 1133 C C . MET A 1 76 ? -13.655 -11.953 -14.851 1.00 26.02 72 MET A C 1
ATOM 1134 O O . MET A 1 76 ? -13.329 -13.143 -14.811 1.00 24.38 72 MET A O 1
ATOM 1148 N N . ARG A 1 77 ? -14.706 -11.521 -15.549 1.00 15.21 73 ARG A N 1
ATOM 1149 C CA . ARG A 1 77 ? -15.646 -12.475 -16.109 1.00 19.17 73 ARG A CA 1
ATOM 1150 C C . ARG A 1 77 ? -15.057 -13.318 -17.227 1.00 16.35 73 ARG A C 1
ATOM 1151 O O . ARG A 1 77 ? -15.639 -14.359 -17.551 1.00 18.28 73 ARG A O 1
ATOM 1172 N N . THR A 1 78 ? -13.977 -12.880 -17.876 1.00 11.31 74 THR A N 1
ATOM 1173 C CA . THR A 1 78 ? -13.345 -13.719 -18.893 1.00 19.08 74 THR A CA 1
ATOM 1174 C C . THR A 1 78 ? -12.235 -14.581 -18.340 1.00 22.87 74 THR A C 1
ATOM 1175 O O . THR A 1 78 ? -11.489 -15.181 -19.118 1.00 16.01 74 THR A O 1
ATOM 1186 N N . GLY A 1 79 ? -12.099 -14.652 -17.028 1.00 14.26 75 GLY A N 1
ATOM 1187 C CA . GLY A 1 79 ? -11.057 -15.454 -16.460 1.00 16.60 75 GLY A CA 1
ATOM 1188 C C . GLY A 1 79 ? -11.495 -16.895 -16.351 1.00 17.67 75 GLY A C 1
ATOM 1189 O O . GLY A 1 79 ? -12.667 -17.207 -16.111 1.00 17.39 75 GLY A O 1
ATOM 1193 N N . GLU A 1 80 ? -10.521 -17.778 -16.510 1.00 14.56 76 GLU A N 1
ATOM 1194 C CA . GLU A 1 80 ? -10.710 -19.211 -16.363 1.00 10.74 76 GLU A CA 1
ATOM 1195 C C . GLU A 1 80 ? -10.217 -19.740 -15.028 1.00 15.42 76 GLU A C 1
ATOM 1196 O O . GLU A 1 80 ? -10.761 -20.723 -14.506 1.00 14.77 76 GLU A O 1
ATOM 1208 N N . GLY A 1 81 ? -9.159 -19.144 -14.497 1.00 12.42 77 GLY A N 1
ATOM 1209 C CA . GLY A 1 81 ? -8.630 -19.537 -13.218 1.00 11.11 77 GLY A CA 1
ATOM 1210 C C . GLY A 1 81 ? -8.156 -18.291 -12.499 1.00 11.06 77 GLY A C 1
ATOM 1211 O O . GLY A 1 81 ? -7.841 -17.267 -13.125 1.00 11.93 77 GLY A O 1
ATOM 1215 N N . PHE A 1 82 ? -8.067 -18.389 -11.185 1.00 8.43 78 PHE A N 1
ATOM 1216 C CA . PHE A 1 82 ? -7.779 -17.215 -10.365 1.00 9.64 78 PHE A CA 1
ATOM 1217 C C . PHE A 1 82 ? -6.669 -17.446 -9.331 1.00 10.61 78 PHE A C 1
ATOM 1218 O O . PHE A 1 82 ? -6.677 -18.433 -8.584 1.00 12.68 78 PHE A O 1
ATOM 1235 N N . LEU A 1 83 ? -5.714 -16.512 -9.290 1.00 10.53 79 LEU A N 1
ATOM 1236 C CA . LEU A 1 83 ? -4.789 -16.398 -8.169 1.00 12.17 79 LEU A CA 1
ATOM 1237 C C . LEU A 1 83 ? -5.408 -15.486 -7.129 1.00 10.87 79 LEU A C 1
ATOM 1238 O O . LEU A 1 83 ? -5.576 -14.287 -7.368 1.00 12.02 79 LEU A O 1
ATOM 1254 N N . CYS A 1 84 ? -5.614 -16.007 -5.946 1.00 13.82 80 CYS A N 1
ATOM 1255 C CA . CYS A 1 84 ? -6.169 -15.231 -4.841 1.00 16.30 80 CYS A CA 1
ATOM 1256 C C . CYS A 1 84 ? -5.042 -14.909 -3.873 1.00 9.72 80 CYS A C 1
ATOM 1257 O O . CYS A 1 84 ? -4.602 -15.796 -3.135 1.00 12.29 80 CYS A O 1
ATOM 1265 N N . VAL A 1 85 ? -4.627 -13.642 -3.846 1.00 11.72 81 VAL A N 1
ATOM 1266 C CA . VAL A 1 85 ? -3.384 -13.205 -3.222 1.00 9.31 81 VAL A CA 1
ATOM 1267 C C . VAL A 1 85 ? -3.687 -12.460 -1.932 1.00 7.20 81 VAL A C 1
ATOM 1268 O O . VAL A 1 85 ? -4.504 -11.534 -1.919 1.00 9.43 81 VAL A O 1
ATOM 1281 N N . TYR A 1 86 ? -3.035 -12.852 -0.864 1.00 11.23 82 TYR A N 1
ATOM 1282 C CA . TYR A 1 86 ? -2.953 -12.040 0.328 1.00 13.33 82 TYR A CA 1
ATOM 1283 C C . TYR A 1 86 ? -1.473 -11.788 0.610 1.00 16.78 82 TYR A C 1
ATOM 1284 O O . TYR A 1 86 ? -0.594 -12.248 -0.128 1.00 14.05 82 TYR A O 1
ATOM 1302 N N . SER A 1 87 ? -1.176 -11.042 1.661 1.00 14.15 83 SER A N 1
ATOM 1303 C CA . SER A 1 87 ? 0.216 -10.911 2.092 1.00 12.06 83 SER A CA 1
ATOM 1304 C C . SER A 1 87 ? 0.351 -11.362 3.541 1.00 15.28 83 SER A C 1
ATOM 1305 O O . SER A 1 87 ? -0.560 -11.165 4.359 1.00 12.84 83 SER A O 1
ATOM 1313 N N . ILE A 1 88 ? 1.472 -12.028 3.830 1.00 11.45 84 ILE A N 1
ATOM 1314 C CA . ILE A 1 88 ? 1.654 -12.672 5.125 1.00 14.09 84 ILE A CA 1
ATOM 1315 C C . ILE A 1 88 ? 1.797 -11.679 6.255 1.00 13.83 84 ILE A C 1
ATOM 1316 O O . ILE A 1 88 ? 1.778 -12.092 7.422 1.00 15.27 84 ILE A O 1
ATOM 1332 N N . ASP A 1 89 ? 1.951 -10.390 5.939 1.00 16.26 85 ASP A N 1
ATOM 1333 C CA . ASP A 1 89 ? 2.099 -9.370 6.969 1.00 18.36 85 ASP A CA 1
ATOM 1334 C C . ASP A 1 89 ? 0.764 -8.741 7.338 1.00 13.86 85 ASP A C 1
ATOM 1335 O O . ASP A 1 89 ? 0.723 -7.811 8.154 1.00 16.00 85 ASP A O 1
ATOM 1344 N N . SER A 1 90 ? -0.325 -9.233 6.772 1.00 7.76 86 SER A N 1
ATOM 1345 C CA . SER A 1 90 ? -1.633 -8.570 6.882 1.00 9.53 86 SER A CA 1
ATOM 1346 C C . SER A 1 90 ? -2.724 -9.624 7.050 1.00 17.37 86 SER A C 1
ATOM 1347 O O . SER A 1 90 ? -3.155 -10.261 6.076 1.00 14.26 86 SER A O 1
ATOM 1355 N N . GLN A 1 91 ? -3.213 -9.768 8.292 1.00 10.48 87 GLN A N 1
ATOM 1356 C CA . GLN A 1 91 ? -4.325 -10.676 8.518 1.00 10.40 87 GLN A CA 1
ATOM 1357 C C . GLN A 1 91 ? -5.548 -10.176 7.768 1.00 13.02 87 GLN A C 1
ATOM 1358 O O . GLN A 1 91 ? -6.335 -10.971 7.261 1.00 14.49 87 GLN A O 1
ATOM 1372 N N . GLN A 1 92 ? -5.703 -8.855 7.668 1.00 18.79 88 GLN A N 1
ATOM 1373 C CA . GLN A 1 92 ? -6.832 -8.293 6.941 1.00 15.08 88 GLN A CA 1
ATOM 1374 C C . GLN A 1 92 ? -6.839 -8.725 5.476 1.00 17.00 88 GLN A C 1
ATOM 1375 O O . GLN A 1 92 ? -7.905 -9.005 4.905 1.00 15.45 88 GLN A O 1
ATOM 1389 N N . SER A 1 93 ? -5.671 -8.797 4.844 1.00 16.21 89 SER A N 1
ATOM 1390 C CA . SER A 1 93 ? -5.620 -9.284 3.468 1.00 14.02 89 SER A CA 1
ATOM 1391 C C . SER A 1 93 ? -6.084 -10.744 3.376 1.00 14.85 89 SER A C 1
ATOM 1392 O O . SER A 1 93 ? -6.771 -11.116 2.421 1.00 16.57 89 SER A O 1
ATOM 1400 N N . LEU A 1 94 ? -5.749 -11.584 4.360 1.00 12.80 90 LEU A N 1
ATOM 1401 C CA . LEU A 1 94 ? -6.297 -12.942 4.345 1.00 16.30 90 LEU A CA 1
ATOM 1402 C C . LEU A 1 94 ? -7.799 -12.946 4.594 1.00 17.16 90 LEU A C 1
ATOM 1403 O O . LEU A 1 94 ? -8.518 -13.717 3.960 1.00 11.22 90 LEU A O 1
ATOM 1419 N N . ASP A 1 95 ? -8.286 -12.162 5.559 1.00 11.00 91 ASP A N 1
ATOM 1420 C CA . ASP A 1 95 ? -9.714 -12.160 5.861 1.00 15.87 91 ASP A CA 1
ATOM 1421 C C . ASP A 1 95 ? -10.537 -11.751 4.642 1.00 17.14 91 ASP A C 1
ATOM 1422 O O . ASP A 1 95 ? -11.698 -12.162 4.509 1.00 16.32 91 ASP A O 1
ATOM 1431 N N . GLU A 1 96 ? -9.994 -10.873 3.792 1.00 15.01 92 GLU A N 1
ATOM 1432 C CA . GLU A 1 96 ? -10.740 -10.445 2.618 1.00 18.71 92 GLU A CA 1
ATOM 1433 C C . GLU A 1 96 ? -10.806 -11.522 1.551 1.00 15.43 92 GLU A C 1
ATOM 1434 O O . GLU A 1 96 ? -11.592 -11.388 0.614 1.00 13.96 92 GLU A O 1
ATOM 1446 N N . ILE A 1 97 ? -9.982 -12.560 1.655 1.00 15.98 93 ILE A N 1
ATOM 1447 C CA . ILE A 1 97 ? -9.947 -13.603 0.634 1.00 21.51 93 ILE A CA 1
ATOM 1448 C C . ILE A 1 97 ? -11.297 -14.284 0.513 1.00 14.77 93 ILE A C 1
ATOM 1449 O O . ILE A 1 97 ? -11.715 -14.702 -0.575 1.00 12.35 93 ILE A O 1
ATOM 1465 N N . HIS A 1 98 ? -11.984 -14.452 1.634 1.00 16.68 94 HIS A N 1
ATOM 1466 C CA . HIS A 1 98 ? -13.283 -15.100 1.595 1.00 15.52 94 HIS A CA 1
ATOM 1467 C C . HIS A 1 98 ? -14.247 -14.365 0.667 1.00 16.48 94 HIS A C 1
ATOM 1468 O O . HIS A 1 98 ? -15.009 -14.995 -0.075 1.00 16.66 94 HIS A O 1
ATOM 1482 N N . SER A 1 99 ? -14.236 -13.022 0.717 1.00 16.85 95 SER A N 1
ATOM 1483 C CA . SER A 1 99 ? -15.120 -12.224 -0.128 1.00 13.57 95 SER A CA 1
ATOM 1484 C C . SER A 1 99 ? -14.690 -12.268 -1.594 1.00 17.11 95 SER A C 1
ATOM 1485 O O . SER A 1 99 ? -15.541 -12.254 -2.498 1.00 13.39 95 SER A O 1
ATOM 1493 N N . PHE A 1 100 ? -13.375 -12.306 -1.853 1.00 15.85 96 PHE A N 1
ATOM 1494 C CA . PHE A 1 100 ? -12.895 -12.431 -3.230 1.00 17.70 96 PHE A CA 1
ATOM 1495 C C . PHE A 1 100 ? -13.334 -13.760 -3.843 1.00 12.59 96 PHE A C 1
ATOM 1496 O O . PHE A 1 100 ? -13.832 -13.799 -4.981 1.00 12.97 96 PHE A O 1
ATOM 1513 N N . ARG A 1 101 ? -13.207 -14.851 -3.097 1.00 11.49 97 ARG A N 1
ATOM 1514 C CA . ARG A 1 101 ? -13.707 -16.131 -3.590 1.00 10.93 97 ARG A CA 1
ATOM 1515 C C . ARG A 1 101 ? -15.188 -16.034 -3.914 1.00 14.21 97 ARG A C 1
ATOM 1516 O O . ARG A 1 101 ? -15.640 -16.487 -4.970 1.00 17.56 97 ARG A O 1
ATOM 1537 N N A GLU A 1 102 ? -15.978 -15.444 -3.020 0.34 14.43 98 GLU A N 1
ATOM 1538 N N B GLU A 1 102 ? -15.955 -15.453 -2.997 0.66 14.29 98 GLU A N 1
ATOM 1539 C CA A GLU A 1 102 ? -17.411 -15.415 -3.287 0.34 19.57 98 GLU A CA 1
ATOM 1540 C CA B GLU A 1 102 ? -17.388 -15.333 -3.202 0.66 19.75 98 GLU A CA 1
ATOM 1541 C C A GLU A 1 102 ? -17.734 -14.536 -4.486 0.34 18.36 98 GLU A C 1
ATOM 1542 C C B GLU A 1 102 ? -17.672 -14.580 -4.492 0.66 18.37 98 GLU A C 1
ATOM 1543 O O A GLU A 1 102 ? -18.655 -14.854 -5.247 0.34 19.01 98 GLU A O 1
ATOM 1544 O O B GLU A 1 102 ? -18.472 -15.027 -5.326 0.66 18.54 98 GLU A O 1
ATOM 1567 N N . GLN A 1 103 ? -16.977 -13.456 -4.697 1.00 17.34 99 GLN A N 1
ATOM 1568 C CA . GLN A 1 103 ? -17.155 -12.666 -5.913 1.00 12.91 99 GLN A CA 1
ATOM 1569 C C . GLN A 1 103 ? -16.780 -13.470 -7.158 1.00 18.95 99 GLN A C 1
ATOM 1570 O O . GLN A 1 103 ? -17.464 -13.397 -8.188 1.00 19.47 99 GLN A O 1
ATOM 1585 N N . ILE A 1 104 ? -15.699 -14.257 -7.081 1.00 16.54 100 ILE A N 1
ATOM 1586 C CA . ILE A 1 104 ? -15.308 -15.107 -8.201 1.00 22.88 100 ILE A CA 1
ATOM 1587 C C . ILE A 1 104 ? -16.424 -16.086 -8.520 1.00 12.28 100 ILE A C 1
ATOM 1588 O O . ILE A 1 104 ? -16.815 -16.249 -9.676 1.00 12.93 100 ILE A O 1
ATOM 1604 N N . LEU A 1 105 ? -16.941 -16.772 -7.512 1.00 14.96 101 LEU A N 1
ATOM 1605 C CA . LEU A 1 105 ? -17.950 -17.786 -7.803 1.00 15.66 101 LEU A CA 1
ATOM 1606 C C . LEU A 1 105 ? -19.235 -17.158 -8.341 1.00 16.44 101 LEU A C 1
ATOM 1607 O O . LEU A 1 105 ? -19.936 -17.765 -9.153 1.00 15.48 101 LEU A O 1
ATOM 1623 N N . ARG A 1 106 ? -19.570 -15.965 -7.887 1.00 15.18 102 ARG A N 1
ATOM 1624 C CA . ARG A 1 106 ? -20.768 -15.305 -8.373 1.00 15.39 102 ARG A CA 1
ATOM 1625 C C . ARG A 1 106 ? -20.593 -14.815 -9.814 1.00 16.84 102 ARG A C 1
ATOM 1626 O O . ARG A 1 106 ? -21.513 -14.924 -10.630 1.00 16.24 102 ARG A O 1
ATOM 1647 N N . VAL A 1 107 ? -19.417 -14.291 -10.164 1.00 18.25 103 VAL A N 1
ATOM 1648 C CA . VAL A 1 107 ? -19.253 -13.762 -11.509 1.00 17.62 103 VAL A CA 1
ATOM 1649 C C . VAL A 1 107 ? -19.203 -14.894 -12.531 1.00 18.76 103 VAL A C 1
ATOM 1650 O O . VAL A 1 107 ? -19.703 -14.744 -13.652 1.00 20.89 103 VAL A O 1
ATOM 1663 N N . LYS A 1 108 ? -18.592 -16.032 -12.172 1.00 14.58 104 LYS A N 1
ATOM 1664 C CA . LYS A 1 108 ? -18.512 -17.182 -13.062 1.00 12.76 104 LYS A CA 1
ATOM 1665 C C . LYS A 1 108 ? -19.748 -18.059 -12.994 1.00 21.47 104 LYS A C 1
ATOM 1666 O O . LYS A 1 108 ? -19.911 -18.963 -13.829 1.00 15.98 104 LYS A O 1
ATOM 1685 N N . ASP A 1 109 ? -20.616 -17.821 -12.019 1.00 16.49 105 ASP A N 1
ATOM 1686 C CA . ASP A 1 109 ? -21.868 -18.539 -11.924 1.00 15.13 105 ASP A CA 1
ATOM 1687 C C . ASP A 1 109 ? -21.608 -20.038 -11.812 1.00 24.21 105 ASP A C 1
ATOM 1688 O O . ASP A 1 109 ? -22.213 -20.861 -12.502 1.00 18.66 105 ASP A O 1
ATOM 1697 N N . GLN A 1 110 ? -20.701 -20.386 -10.906 1.00 16.54 106 GLN A N 1
ATOM 1698 C CA . GLN A 1 110 ? -20.284 -21.759 -10.689 1.00 17.86 106 GLN A CA 1
ATOM 1699 C C . GLN A 1 110 ? -20.028 -22.009 -9.213 1.00 20.48 106 GLN A C 1
ATOM 1700 O O . GLN A 1 110 ? -19.687 -21.098 -8.455 1.00 19.68 106 GLN A O 1
ATOM 1714 N N . ASP A 1 111 ? -20.137 -23.285 -8.834 1.00 17.50 107 ASP A N 1
ATOM 1715 C CA . ASP A 1 111 ? -19.906 -23.712 -7.453 1.00 25.36 107 ASP A CA 1
ATOM 1716 C C . ASP A 1 111 ? -18.421 -23.801 -7.145 1.00 23.75 107 ASP A C 1
ATOM 1717 O O . ASP A 1 111 ? -17.991 -23.555 -6.005 1.00 18.88 107 ASP A O 1
ATOM 1726 N N . GLU A 1 112 ? -17.634 -24.176 -8.147 1.00 20.77 108 GLU A N 1
ATOM 1727 C CA . GLU A 1 112 ? -16.188 -24.270 -8.024 1.00 22.05 108 GLU A CA 1
ATOM 1728 C C . GLU A 1 112 ? -15.574 -23.645 -9.263 1.00 20.73 108 GLU A C 1
ATOM 1729 O O . GLU A 1 112 ? -16.099 -23.782 -10.371 1.00 18.82 108 GLU A O 1
ATOM 1741 N N . VAL A 1 113 ? -14.439 -22.989 -9.069 1.00 19.82 109 VAL A N 1
ATOM 1742 C CA . VAL A 1 113 ? -13.725 -22.355 -10.163 1.00 19.87 109 VAL A CA 1
ATOM 1743 C C . VAL A 1 113 ? -12.246 -22.597 -9.904 1.00 15.24 109 VAL A C 1
ATOM 1744 O O . VAL A 1 113 ? -11.834 -22.575 -8.726 1.00 15.56 109 VAL A O 1
ATOM 1757 N N . PRO A 1 114 ? -11.433 -22.880 -10.925 1.00 17.96 110 PRO A N 1
ATOM 1758 C CA . PRO A 1 114 ? -9.997 -23.093 -10.690 1.00 11.98 110 PRO A CA 1
ATOM 1759 C C . PRO A 1 114 ? -9.411 -21.913 -9.946 1.00 13.86 110 PRO A C 1
ATOM 1760 O O . PRO A 1 114 ? -9.567 -20.765 -10.347 1.00 11.71 110 PRO A O 1
ATOM 1771 N N A MET A 1 115 ? -8.688 -22.218 -8.879 0.47 11.18 111 MET A N 1
ATOM 1772 N N B MET A 1 115 ? -8.766 -22.183 -8.822 0.53 11.20 111 MET A N 1
ATOM 1773 C CA A MET A 1 115 ? -8.248 -21.200 -7.947 0.47 11.89 111 MET A CA 1
ATOM 1774 C CA B MET A 1 115 ? -8.162 -21.084 -8.090 0.53 11.49 111 MET A CA 1
ATOM 1775 C C A MET A 1 115 ? -7.037 -21.726 -7.202 0.47 14.67 111 MET A C 1
ATOM 1776 C C B MET A 1 115 ? -7.167 -21.644 -7.087 0.53 14.86 111 MET A C 1
ATOM 1777 O O A MET A 1 115 ? -6.874 -22.934 -7.041 0.47 11.91 111 MET A O 1
ATOM 1778 O O B MET A 1 115 ? -7.268 -22.791 -6.648 0.53 13.08 111 MET A O 1
ATOM 1805 N N . ILE A 1 116 ? -6.194 -20.804 -6.748 1.00 12.70 112 ILE A N 1
ATOM 1806 C CA . ILE A 1 116 ? -5.137 -21.119 -5.801 1.00 11.98 112 ILE A CA 1
ATOM 1807 C C . ILE A 1 116 ? -5.022 -19.961 -4.829 1.00 12.69 112 ILE A C 1
ATOM 1808 O O . ILE A 1 116 ? -5.208 -18.795 -5.197 1.00 13.78 112 ILE A O 1
ATOM 1825 N N . LEU A 1 117 ? -4.700 -20.292 -3.583 1.00 10.38 113 LEU A N 1
ATOM 1826 C CA . LEU A 1 117 ? -4.503 -19.311 -2.530 1.00 13.55 113 LEU A CA 1
ATOM 1827 C C . LEU A 1 117 ? -3.012 -19.035 -2.401 1.00 12.06 113 LEU A C 1
ATOM 1828 O O . LEU A 1 117 ? -2.221 -19.967 -2.285 1.00 11.51 113 LEU A O 1
ATOM 1844 N N . VAL A 1 118 ? -2.649 -17.758 -2.471 1.00 9.11 114 VAL A N 1
ATOM 1845 C CA . VAL A 1 118 ? -1.277 -17.301 -2.543 1.00 11.72 114 VAL A CA 1
ATOM 1846 C C . VAL A 1 118 ? -1.034 -16.328 -1.384 1.00 10.71 114 VAL A C 1
ATOM 1847 O O . VAL A 1 118 ? -1.634 -15.253 -1.340 1.00 12.71 114 VAL A O 1
ATOM 1860 N N . GLY A 1 119 ? -0.131 -16.692 -0.471 1.00 11.45 115 GLY A N 1
ATOM 1861 C CA . GLY A 1 119 ? 0.309 -15.788 0.580 1.00 14.31 115 GLY A CA 1
ATOM 1862 C C . GLY A 1 119 ? 1.626 -15.153 0.191 1.00 18.15 115 GLY A C 1
ATOM 1863 O O . GLY A 1 119 ? 2.686 -15.783 0.339 1.00 10.97 115 GLY A O 1
ATOM 1867 N N . ASN A 1 120 ? 1.560 -13.924 -0.344 1.00 12.11 116 ASN A N 1
ATOM 1868 C CA . ASN A 1 120 ? 2.695 -13.218 -0.919 1.00 13.44 116 ASN A CA 1
ATOM 1869 C C . ASN A 1 120 ? 3.462 -12.441 0.152 1.00 10.99 116 ASN A C 1
ATOM 1870 O O . ASN A 1 120 ? 3.014 -12.294 1.298 1.00 9.49 116 ASN A O 1
ATOM 1881 N N . LYS A 1 121 ? 4.648 -11.963 -0.227 1.00 12.30 117 LYS A N 1
ATOM 1882 C CA . LYS A 1 121 ? 5.551 -11.230 0.670 1.00 14.20 117 LYS A CA 1
ATOM 1883 C C . LYS A 1 121 ? 6.175 -12.130 1.731 1.00 14.14 117 LYS A C 1
ATOM 1884 O O . LYS A 1 121 ? 6.443 -11.692 2.857 1.00 12.63 117 LYS A O 1
ATOM 1903 N N . CYS A 1 122 ? 6.428 -13.394 1.388 1.00 19.19 118 CYS A N 1
ATOM 1904 C CA . CYS A 1 122 ? 6.939 -14.313 2.395 1.00 11.97 118 CYS A CA 1
ATOM 1905 C C . CYS A 1 122 ? 8.377 -14.000 2.795 1.00 20.32 118 CYS A C 1
ATOM 1906 O O . CYS A 1 122 ? 8.868 -14.583 3.763 1.00 15.58 118 CYS A O 1
ATOM 1914 N N . ASP A 1 123 ? 9.051 -13.087 2.091 1.00 11.83 119 ASP A N 1
ATOM 1915 C CA . ASP A 1 123 ? 10.356 -12.596 2.513 1.00 12.52 119 ASP A CA 1
ATOM 1916 C C . ASP A 1 123 ? 10.266 -11.679 3.724 1.00 17.32 119 ASP A C 1
ATOM 1917 O O . ASP A 1 123 ? 11.300 -11.367 4.328 1.00 21.92 119 ASP A O 1
ATOM 1926 N N . LEU A 1 124 ? 9.070 -11.188 4.037 1.00 13.50 120 LEU A N 1
ATOM 1927 C CA . LEU A 1 124 ? 8.820 -10.283 5.159 1.00 17.72 120 LEU A CA 1
ATOM 1928 C C . LEU A 1 124 ? 8.541 -11.052 6.445 1.00 16.88 120 LEU A C 1
ATOM 1929 O O . LEU A 1 124 ? 7.550 -10.819 7.163 1.00 18.61 120 LEU A O 1
ATOM 1945 N N . GLU A 1 125 ? 9.462 -11.947 6.791 1.00 13.41 121 GLU A N 1
ATOM 1946 C CA . GLU A 1 125 ? 9.297 -12.731 8.004 1.00 12.26 121 GLU A CA 1
ATOM 1947 C C . GLU A 1 125 ? 9.267 -11.839 9.241 1.00 16.77 121 GLU A C 1
ATOM 1948 O O . GLU A 1 125 ? 8.512 -12.111 10.175 1.00 16.97 121 GLU A O 1
ATOM 1960 N N . GLU A 1 126 ? 10.061 -10.757 9.267 1.00 18.29 122 GLU A N 1
ATOM 1961 C CA . GLU A 1 126 ? 9.990 -9.817 10.386 1.00 24.44 122 GLU A CA 1
ATOM 1962 C C . GLU A 1 126 ? 8.615 -9.194 10.544 1.00 16.73 122 GLU A C 1
ATOM 1963 O O . GLU A 1 126 ? 8.326 -8.616 11.591 1.00 13.94 122 GLU A O 1
ATOM 1975 N N . HIS A 1 127 ? 7.765 -9.242 9.523 1.00 14.55 123 HIS A N 1
ATOM 1976 C CA . HIS A 1 127 ? 6.452 -8.620 9.615 1.00 19.83 123 HIS A CA 1
ATOM 1977 C C . HIS A 1 127 ? 5.305 -9.629 9.578 1.00 15.69 123 HIS A C 1
ATOM 1978 O O . HIS A 1 127 ? 4.130 -9.236 9.500 1.00 15.05 123 HIS A O 1
ATOM 1992 N N . ARG A 1 128 ? 5.606 -10.923 9.629 1.00 13.98 124 ARG A N 1
ATOM 1993 C CA . ARG A 1 128 ? 4.567 -11.937 9.484 1.00 11.27 124 ARG A CA 1
ATOM 1994 C C . ARG A 1 128 ? 3.534 -11.883 10.613 1.00 16.01 124 ARG A C 1
ATOM 1995 O O . ARG A 1 128 ? 3.883 -11.813 11.795 1.00 17.65 124 ARG A O 1
ATOM 2016 N N . GLU A 1 129 ? 2.257 -11.968 10.248 1.00 13.50 125 GLU A N 1
ATOM 2017 C CA . GLU A 1 129 ? 1.210 -12.210 11.242 1.00 18.28 125 GLU A CA 1
ATOM 2018 C C . GLU A 1 129 ? 0.196 -13.251 10.803 1.00 20.38 125 GLU A C 1
ATOM 2019 O O . GLU A 1 129 ? -0.598 -13.695 11.643 1.00 21.43 125 GLU A O 1
ATOM 2031 N N . VAL A 1 130 ? 0.221 -13.689 9.550 1.00 18.99 126 VAL A N 1
ATOM 2032 C CA . VAL A 1 130 ? -0.469 -14.891 9.106 1.00 12.23 126 VAL A CA 1
ATOM 2033 C C . VAL A 1 130 ? 0.544 -16.030 9.022 1.00 8.42 126 VAL A C 1
ATOM 2034 O O . VAL A 1 130 ? 1.486 -15.983 8.224 1.00 12.71 126 VAL A O 1
ATOM 2047 N N . SER A 1 131 ? 0.340 -17.082 9.806 1.00 18.17 127 SER A N 1
ATOM 2048 C CA . SER A 1 131 ? 1.237 -18.226 9.720 1.00 20.23 127 SER A CA 1
ATOM 2049 C C . SER A 1 131 ? 0.943 -19.015 8.441 1.00 19.31 127 SER A C 1
ATOM 2050 O O . SER A 1 131 ? -0.150 -18.943 7.873 1.00 18.04 127 SER A O 1
ATOM 2058 N N . THR A 1 132 ? 1.955 -19.737 7.959 1.00 13.51 128 THR A N 1
ATOM 2059 C CA . THR A 1 132 ? 1.728 -20.687 6.882 1.00 16.65 128 THR A CA 1
ATOM 2060 C C . THR A 1 132 ? 0.551 -21.589 7.203 1.00 24.65 128 THR A C 1
ATOM 2061 O O . THR A 1 132 ? -0.269 -21.877 6.325 1.00 16.13 128 THR A O 1
ATOM 2072 N N . GLU A 1 133 ? 0.483 -22.076 8.453 1.00 17.92 129 GLU A N 1
ATOM 2073 C CA . GLU A 1 133 ? -0.630 -22.895 8.906 1.00 21.17 129 GLU A CA 1
ATOM 2074 C C . GLU A 1 133 ? -1.975 -22.222 8.670 1.00 17.07 129 GLU A C 1
ATOM 2075 O O . GLU A 1 133 ? -2.937 -22.870 8.243 1.00 19.22 129 GLU A O 1
ATOM 2087 N N . ALA A 1 134 ? -2.065 -20.923 8.945 1.00 14.53 130 ALA A N 1
ATOM 2088 C CA . ALA A 1 134 ? -3.350 -20.247 8.861 1.00 24.36 130 ALA A CA 1
ATOM 2089 C C . ALA A 1 134 ? -3.774 -20.099 7.415 1.00 11.19 130 ALA A C 1
ATOM 2090 O O . ALA A 1 134 ? -4.947 -20.272 7.088 1.00 12.95 130 ALA A O 1
ATOM 2097 N N . GLY A 1 135 ? -2.830 -19.749 6.546 1.00 17.04 131 GLY A N 1
ATOM 2098 C CA . GLY A 1 135 ? 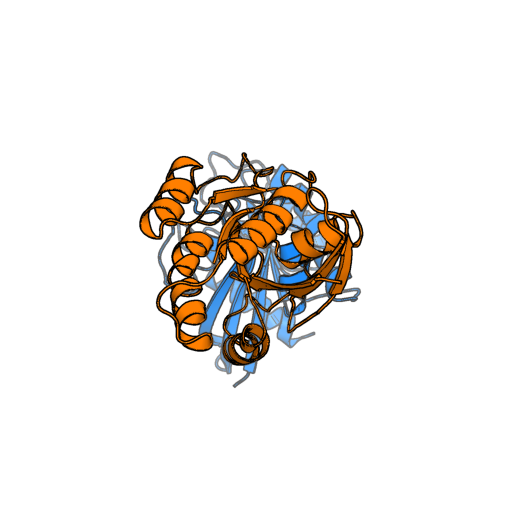-3.096 -19.790 5.125 1.00 18.49 131 GLY A CA 1
ATOM 2099 C C . GLY A 1 135 ? -3.509 -21.167 4.650 1.00 13.96 131 GLY A C 1
ATOM 2100 O O . GLY A 1 135 ? -4.514 -21.313 3.965 1.00 14.44 131 GLY A O 1
ATOM 2104 N N . GLN A 1 136 ? -2.749 -22.199 5.021 1.00 13.73 132 GLN A N 1
ATOM 2105 C CA . GLN A 1 136 ? -3.123 -23.550 4.614 1.00 16.73 132 GLN A CA 1
ATOM 2106 C C . GLN A 1 136 ? -4.513 -23.919 5.12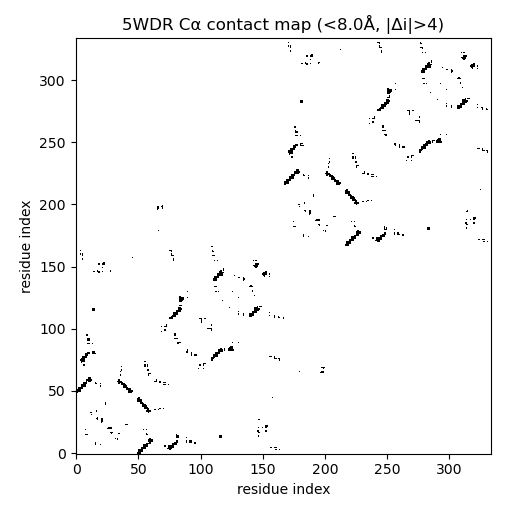4 1.00 12.79 132 GLN A C 1
ATOM 2107 O O . GLN A 1 136 ? -5.259 -24.631 4.442 1.00 18.06 132 GLN A O 1
ATOM 2121 N N . ALA A 1 137 ? -4.905 -23.402 6.286 1.00 16.29 133 ALA A N 1
ATOM 2122 C CA . ALA A 1 137 ? -6.249 -23.690 6.784 1.00 16.77 133 ALA A CA 1
ATOM 2123 C C . ALA A 1 137 ? -7.329 -23.094 5.885 1.00 15.93 133 ALA A C 1
ATOM 2124 O O . ALA A 1 137 ? -8.346 -23.743 5.618 1.00 20.54 133 ALA A O 1
ATOM 2131 N N . VAL A 1 138 ? -7.127 -21.873 5.379 1.00 14.05 134 VAL A N 1
ATOM 2132 C CA . VAL A 1 138 ? -8.144 -21.274 4.515 1.00 15.64 134 VAL A CA 1
ATOM 2133 C C . VAL A 1 138 ? -8.270 -22.055 3.211 1.00 20.90 134 VAL A C 1
ATOM 2134 O O . VAL A 1 138 ? -9.385 -22.361 2.749 1.00 15.52 134 VAL A O 1
ATOM 2147 N N . ALA A 1 139 ? -7.137 -22.373 2.586 1.00 16.80 135 ALA A N 1
ATOM 2148 C CA . ALA A 1 139 ? -7.161 -23.134 1.344 1.00 13.92 135 ALA A CA 1
ATOM 2149 C C . ALA A 1 139 ? -7.813 -24.494 1.548 1.00 17.70 135 ALA A C 1
ATOM 2150 O O . ALA A 1 139 ? -8.567 -24.960 0.686 1.00 18.61 135 ALA A O 1
ATOM 2157 N N . LYS A 1 140 ? -7.520 -25.154 2.672 1.00 16.41 136 LYS A N 1
ATOM 2158 C CA . LYS A 1 140 ? -8.109 -26.463 2.955 1.00 17.97 136 LYS A CA 1
ATOM 2159 C C . LYS A 1 140 ? -9.623 -26.369 3.101 1.00 19.53 136 LYS A C 1
ATOM 2160 O O . LYS A 1 140 ? -10.357 -27.247 2.624 1.00 21.03 136 LYS A O 1
ATOM 2179 N N . SER A 1 141 ? -10.113 -25.283 3.711 1.00 17.02 137 SER A N 1
ATOM 2180 C CA . SER A 1 141 ? -11.557 -25.095 3.833 1.00 14.59 137 SER A CA 1
ATOM 2181 C C . SER A 1 141 ? -12.244 -24.969 2.477 1.00 18.20 137 SER A C 1
ATOM 2182 O O . SER A 1 141 ? -13.429 -25.312 2.357 1.00 19.71 137 SER A O 1
ATOM 2190 N N . TYR A 1 142 ? -11.528 -24.513 1.447 1.00 15.87 138 TYR A N 1
ATOM 2191 C CA . TYR A 1 142 ? -12.081 -24.400 0.103 1.00 16.07 138 TYR A CA 1
ATOM 2192 C C . TYR A 1 142 ? -11.569 -25.450 -0.871 1.00 15.89 138 TYR A C 1
ATOM 2193 O O . TYR A 1 142 ? -11.911 -25.391 -2.055 1.00 18.01 138 TYR A O 1
ATOM 2211 N N A SER A 1 143 ? -10.784 -26.418 -0.405 0.35 14.94 139 SER A N 1
ATOM 2212 N N B SER A 1 143 ? -10.775 -26.415 -0.414 0.65 14.81 139 SER A N 1
ATOM 2213 C CA A SER A 1 143 ? -10.273 -27.485 -1.262 0.35 18.79 139 SER A CA 1
ATOM 2214 C CA B SER A 1 143 ? -10.299 -27.485 -1.288 0.65 18.86 139 SER A CA 1
ATOM 2215 C C A SER A 1 143 ? -9.537 -26.904 -2.467 0.35 17.49 139 SER A C 1
ATOM 2216 C C B SER A 1 143 ? -9.536 -26.905 -2.479 0.65 17.47 139 SER A C 1
ATOM 2217 O O A SER A 1 143 ? -9.785 -27.267 -3.619 0.35 20.40 139 SER A O 1
ATOM 2218 O O B SER A 1 143 ? -9.774 -27.261 -3.634 0.65 20.51 139 SER A O 1
ATOM 2233 N N . ILE A 1 144 ? -8.627 -25.975 -2.188 1.00 13.58 140 ILE A N 1
ATOM 2234 C CA . ILE A 1 144 ? -7.783 -25.375 -3.217 1.00 8.32 140 ILE A CA 1
ATOM 2235 C C . ILE A 1 144 ? -6.328 -25.460 -2.782 1.00 18.77 140 ILE A C 1
ATOM 2236 O O . ILE A 1 144 ? -6.007 -25.536 -1.579 1.00 13.87 140 ILE A O 1
ATOM 2253 N N . PRO A 1 145 ? -5.426 -25.436 -3.748 1.00 11.21 141 PRO A N 1
ATOM 2254 C CA . PRO A 1 145 ? -4.000 -25.437 -3.435 1.00 11.52 141 PRO A CA 1
ATOM 2255 C C . PRO A 1 145 ? -3.568 -24.113 -2.814 1.00 15.34 141 PRO A C 1
ATOM 2256 O O . PRO A 1 145 ? -4.201 -23.062 -2.965 1.00 15.32 141 PRO A O 1
ATOM 2267 N N . PHE A 1 146 ? -2.463 -24.199 -2.094 1.00 11.50 142 PHE A N 1
ATOM 2268 C CA . PHE A 1 146 ? -1.883 -23.086 -1.364 1.00 8.03 142 PHE A CA 1
ATOM 2269 C C . PHE A 1 146 ? -0.381 -23.047 -1.614 1.00 11.85 142 PHE A C 1
ATOM 2270 O O . PHE A 1 146 ? 0.278 -24.080 -1.731 1.00 12.55 142 PHE A O 1
ATOM 2287 N N . MET A 1 147 ? 0.163 -21.841 -1.606 1.00 12.60 143 MET A N 1
ATOM 2288 C CA . MET A 1 147 ? 1.571 -21.567 -1.837 1.00 13.50 143 MET A CA 1
ATOM 2289 C C . MET A 1 147 ? 1.868 -20.231 -1.191 1.00 14.62 143 MET A C 1
ATOM 2290 O O . MET A 1 147 ? 1.041 -19.313 -1.259 1.00 18.59 143 MET A O 1
ATOM 2304 N N . GLU A 1 148 ? 3.025 -20.121 -0.563 1.00 13.32 144 GLU A N 1
ATOM 2305 C CA . GLU A 1 148 ? 3.566 -18.818 -0.215 1.00 10.62 144 GLU A CA 1
ATOM 2306 C C . GLU A 1 148 ? 4.554 -18.374 -1.288 1.00 11.71 144 GLU A C 1
ATOM 2307 O O . GLU A 1 148 ? 5.349 -19.170 -1.785 1.00 13.76 144 GLU A O 1
ATOM 2319 N N . THR A 1 149 ? 4.509 -17.083 -1.615 1.00 13.38 145 THR A N 1
ATOM 2320 C CA . THR A 1 149 ? 5.282 -16.534 -2.704 1.00 16.25 145 THR A CA 1
ATOM 2321 C C . THR A 1 149 ? 6.014 -15.291 -2.229 1.00 12.93 145 THR A C 1
ATOM 2322 O O . THR A 1 149 ? 5.685 -14.689 -1.194 1.00 14.64 145 THR A O 1
ATOM 2333 N N . SER A 1 150 ? 7.066 -14.944 -2.966 1.00 12.56 146 SER A N 1
ATOM 2334 C CA . SER A 1 150 ? 7.696 -13.632 -2.830 1.00 16.79 146 SER A CA 1
ATOM 2335 C C . SER A 1 150 ? 7.984 -13.095 -4.226 1.00 14.75 146 SER A C 1
ATOM 2336 O O . SER A 1 150 ? 8.837 -13.626 -4.943 1.00 11.76 146 SER A O 1
ATOM 2344 N N . ALA A 1 151 ? 7.293 -12.019 -4.595 1.00 11.71 147 ALA A N 1
ATOM 2345 C CA . ALA A 1 151 ? 7.656 -11.279 -5.807 1.00 15.75 147 ALA A CA 1
ATOM 2346 C C . ALA A 1 151 ? 9.067 -10.689 -5.733 1.00 12.24 147 ALA A C 1
ATOM 2347 O O . ALA A 1 151 ? 9.766 -10.592 -6.748 1.00 14.58 147 ALA A O 1
ATOM 2354 N N . LYS A 1 152 ? 9.514 -10.304 -4.541 1.00 12.96 148 LYS A N 1
ATOM 2355 C CA . LYS A 1 152 ? 10.809 -9.648 -4.413 1.00 20.82 148 LYS A CA 1
ATOM 2356 C C . LYS A 1 152 ? 11.964 -10.622 -4.576 1.00 12.08 148 LYS A C 1
ATOM 2357 O O . LYS A 1 152 ? 12.984 -10.283 -5.197 1.00 16.78 148 LYS A O 1
ATOM 2376 N N . LYS A 1 153 ? 11.868 -11.804 -3.975 1.00 15.88 149 LYS A N 1
ATOM 2377 C CA . LYS A 1 153 ? 12.957 -12.777 -4.037 1.00 14.27 149 LYS A CA 1
ATOM 2378 C C . LYS A 1 153 ? 12.770 -13.807 -5.135 1.00 16.89 149 LYS A C 1
ATOM 2379 O O . LYS A 1 153 ? 13.600 -14.708 -5.258 1.00 19.88 149 LYS A O 1
ATOM 2398 N N . ARG A 1 154 ? 11.717 -13.684 -5.943 1.00 17.10 150 ARG A N 1
ATOM 2399 C CA . ARG A 1 154 ? 11.370 -14.680 -6.962 1.00 24.57 150 ARG A CA 1
ATOM 2400 C C . ARG A 1 154 ? 11.206 -16.070 -6.333 1.00 18.83 150 ARG A C 1
ATOM 2401 O O . ARG A 1 154 ? 11.850 -17.058 -6.728 1.00 18.67 150 ARG A O 1
ATOM 2422 N N . ILE A 1 155 ? 10.268 -16.153 -5.389 1.00 10.46 151 ILE A N 1
ATOM 2423 C CA . ILE A 1 155 ? 9.925 -17.404 -4.713 1.00 13.86 151 ILE A CA 1
ATOM 2424 C C . ILE A 1 155 ? 8.526 -17.825 -5.132 1.00 23.21 151 ILE A C 1
ATOM 2425 O O . ILE A 1 155 ? 7.545 -17.137 -4.823 1.00 18.95 151 ILE A O 1
ATOM 2441 N N . ASN A 1 156 ? 8.442 -18.984 -5.796 1.00 14.81 152 ASN A N 1
ATOM 2442 C CA . ASN A 1 156 ? 7.193 -19.633 -6.188 1.00 16.65 152 ASN A CA 1
ATOM 2443 C C . ASN A 1 156 ? 6.363 -18.796 -7.145 1.00 12.40 152 ASN A C 1
ATOM 2444 O O . ASN A 1 156 ? 5.153 -18.978 -7.220 1.00 13.28 152 ASN A O 1
ATOM 2455 N N . VAL A 1 157 ? 6.981 -17.874 -7.890 1.00 14.84 153 VAL 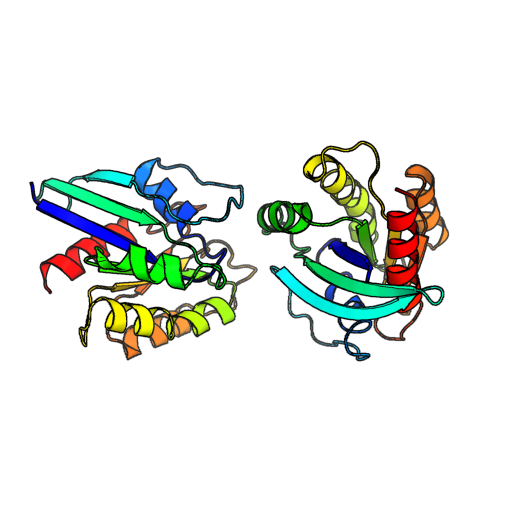A N 1
ATOM 2456 C CA . VAL A 1 157 ? 6.210 -17.060 -8.829 1.00 13.67 153 VAL A CA 1
ATOM 2457 C C . VAL A 1 157 ? 5.716 -17.912 -9.988 1.00 11.27 153 VAL A C 1
ATOM 2458 O O . VAL A 1 157 ? 4.520 -17.940 -10.288 1.00 12.24 153 VAL A O 1
ATOM 2471 N N . GLU A 1 158 ? 6.644 -18.515 -10.729 1.00 11.85 154 GLU A N 1
ATOM 2472 C CA . GLU A 1 158 ? 6.263 -19.398 -11.823 1.00 15.41 154 GLU A CA 1
ATOM 2473 C C . GLU A 1 158 ? 5.427 -20.536 -11.309 1.00 12.23 154 GLU A C 1
ATOM 2474 O O . GLU A 1 158 ? 4.407 -20.892 -11.926 1.00 9.81 154 GLU A O 1
ATOM 2486 N N . GLU A 1 159 ? 5.839 -21.112 -10.169 1.00 10.10 155 GLU A N 1
ATOM 2487 C CA . GLU A 1 159 ? 5.092 -22.219 -9.580 1.00 17.93 155 GLU A CA 1
ATOM 2488 C C . GLU A 1 159 ? 3.612 -21.911 -9.428 1.00 9.11 155 GLU A C 1
ATOM 2489 O O . GLU A 1 159 ? 2.774 -22.790 -9.637 1.00 19.71 155 GLU A O 1
ATOM 2501 N N . ALA A 1 160 ? 3.265 -20.710 -8.973 1.00 12.00 156 ALA A N 1
ATOM 2502 C CA . ALA A 1 160 ? 1.869 -20.442 -8.647 1.00 13.23 156 ALA A CA 1
ATOM 2503 C C . ALA A 1 160 ? 1.032 -20.282 -9.908 1.00 9.71 156 ALA A C 1
ATOM 2504 O O . ALA A 1 160 ? -0.072 -20.812 -9.994 1.00 13.89 156 ALA A O 1
ATOM 2511 N N . PHE A 1 161 ? 1.532 -19.539 -10.883 1.00 11.80 157 PHE A N 1
ATOM 2512 C CA . PHE A 1 161 ? 0.817 -19.394 -12.149 1.00 9.17 157 PHE A CA 1
ATOM 2513 C C . PHE A 1 161 ? 0.730 -20.723 -12.896 1.00 10.48 157 PHE A C 1
ATOM 2514 O O . PHE A 1 161 ? -0.282 -21.016 -13.545 1.00 11.92 157 PHE A O 1
ATOM 2531 N N . TYR A 1 162 ? 1.794 -21.527 -12.851 1.00 13.38 158 TYR A N 1
ATOM 2532 C CA . TYR A 1 162 ? 1.770 -22.767 -13.627 1.00 12.27 158 TYR A CA 1
ATOM 2533 C C . TYR A 1 162 ? 0.825 -23.777 -12.983 1.00 12.03 158 TYR A C 1
ATOM 2534 O O . TYR A 1 162 ? 0.155 -24.554 -13.688 1.00 8.67 158 TYR A O 1
ATOM 2552 N N . GLN A 1 163 ? 0.780 -23.809 -11.639 1.00 11.16 159 GLN A N 1
ATOM 2553 C CA . GLN A 1 163 ? -0.134 -24.717 -10.962 1.00 13.77 159 GLN A CA 1
ATOM 2554 C C . GLN A 1 163 ? -1.568 -24.302 -11.202 1.00 13.53 159 GLN A C 1
ATOM 2555 O O . GLN A 1 163 ? -2.454 -25.165 -11.282 1.00 14.42 159 GLN A O 1
ATOM 2569 N N . LEU A 1 164 ? -1.822 -22.997 -11.379 1.00 11.03 160 LEU A N 1
ATOM 2570 C CA . LEU A 1 164 ? -3.175 -22.581 -11.696 1.00 9.60 160 LEU A CA 1
ATOM 2571 C C . LEU A 1 164 ? -3.582 -23.097 -13.067 1.00 10.50 160 LEU A C 1
ATOM 2572 O O . LEU A 1 164 ? -4.707 -23.599 -13.239 1.00 11.44 160 LEU A O 1
ATOM 2588 N N . VAL A 1 165 ? -2.655 -23.077 -14.022 1.00 12.11 161 VAL A N 1
ATOM 2589 C CA . VAL A 1 165 ? -2.922 -23.666 -15.341 1.00 12.57 161 VAL A CA 1
ATOM 2590 C C . VAL A 1 165 ? -3.269 -25.137 -15.185 1.00 6.70 161 VAL A C 1
ATOM 2591 O O . VAL A 1 165 ? -4.195 -25.638 -15.824 1.00 9.75 161 VAL A O 1
ATOM 2604 N N . ARG A 1 166 ? -2.566 -25.842 -14.289 1.00 8.50 162 ARG A N 1
ATOM 2605 C CA . ARG A 1 166 ? -2.918 -27.243 -14.063 1.00 11.97 162 ARG A CA 1
ATOM 2606 C C . ARG A 1 166 ? -4.296 -27.384 -13.419 1.00 13.25 162 ARG A C 1
ATOM 2607 O O . ARG A 1 166 ? -4.988 -28.367 -13.667 1.00 16.78 162 ARG A O 1
ATOM 2628 N N . GLU A 1 167 ? -4.702 -26.439 -12.579 1.00 11.08 163 GLU A N 1
ATOM 2629 C CA . GLU A 1 167 ? -6.052 -26.484 -12.026 1.00 8.18 163 GLU A CA 1
ATOM 2630 C C . GLU A 1 167 ? -7.099 -26.293 -13.121 1.00 11.45 163 GLU A C 1
ATOM 2631 O O . GLU A 1 167 ? -8.166 -26.916 -13.106 1.00 12.38 163 GLU A O 1
ATOM 2643 N N . ILE A 1 168 ? -6.834 -25.386 -14.045 1.00 10.10 164 ILE A N 1
ATOM 2644 C CA . ILE A 1 168 ? -7.751 -25.125 -15.147 1.00 12.18 164 ILE A CA 1
ATOM 2645 C C . ILE A 1 168 ? -7.862 -26.342 -16.052 1.00 13.93 164 ILE A C 1
ATOM 2646 O O . ILE A 1 168 ? -8.945 -26.651 -16.568 1.00 18.99 164 ILE A O 1
ATOM 2662 N N . ARG A 1 169 ? -6.744 -27.045 -16.264 1.00 15.44 165 ARG A N 1
ATOM 2663 C CA . ARG A 1 169 ? -6.720 -28.196 -17.159 1.00 17.57 165 ARG A CA 1
ATOM 2664 C C . ARG A 1 169 ? -7.657 -29.306 -16.702 1.00 26.53 165 ARG A C 1
ATOM 2665 O O . ARG A 1 169 ? -8.195 -30.034 -17.546 1.00 21.91 165 ARG A O 1
ATOM 2686 N N . LYS A 1 170 ? -7.854 -29.469 -15.387 1.00 17.21 166 LYS A N 1
ATOM 2687 C CA . LYS A 1 170 ? -8.694 -30.542 -14.857 1.00 21.84 166 LYS A CA 1
ATOM 2688 C C . LYS A 1 170 ? -10.149 -30.120 -14.646 1.00 29.44 166 LYS A C 1
ATOM 2689 O O . LYS A 1 170 ? -10.954 -30.932 -14.170 1.00 26.16 166 LYS A O 1
ATOM 2708 N N . TYR A 1 171 ? -10.509 -28.896 -15.024 1.00 17.81 167 TYR A N 1
ATOM 2709 C CA . TYR A 1 171 ? -11.838 -28.328 -14.785 1.00 16.87 167 TYR A CA 1
ATOM 2710 C C . TYR A 1 171 ? -12.790 -28.645 -15.938 1.00 32.36 167 TYR A C 1
ATOM 2711 O O . TYR A 1 171 ? -12.407 -28.557 -17.115 1.00 30.44 167 TYR A O 1
ATOM 2729 N N . MET B 1 5 ? -38.413 22.039 -31.799 1.00 33.53 1 MET B N 1
ATOM 2730 C CA . MET B 1 5 ? -37.579 22.998 -31.015 1.00 42.43 1 MET B CA 1
ATOM 2731 C C . MET B 1 5 ? -36.123 22.817 -31.414 1.00 21.19 1 MET B C 1
ATOM 2732 O O . MET B 1 5 ? -35.838 22.088 -32.356 1.00 45.90 1 MET B O 1
ATOM 2746 N N . THR B 1 6 ? -35.204 23.468 -30.712 1.00 37.08 2 THR B N 1
ATOM 2747 C CA . THR B 1 6 ? -33.797 23.338 -31.062 1.00 27.44 2 THR B CA 1
ATOM 2748 C C . THR B 1 6 ? -33.263 22.002 -30.573 1.00 22.21 2 THR B C 1
ATOM 2749 O O . THR B 1 6 ? -33.477 21.626 -29.418 1.00 25.18 2 THR B O 1
ATOM 2760 N N . GLU B 1 7 ? -32.564 21.296 -31.461 1.00 28.27 3 GLU B N 1
ATOM 2761 C CA . GLU B 1 7 ? -31.908 20.033 -31.161 1.00 27.56 3 GLU B CA 1
ATOM 2762 C C . GLU B 1 7 ? -30.404 20.236 -31.020 1.00 14.72 3 GLU B C 1
ATOM 2763 O O . GLU B 1 7 ? -29.795 21.010 -31.767 1.00 19.09 3 GLU B O 1
ATOM 2775 N N . TYR B 1 8 ? -29.819 19.526 -30.059 1.00 16.70 4 TYR B N 1
ATOM 2776 C CA . TYR B 1 8 ? -28.387 19.533 -29.804 1.00 22.69 4 TYR B CA 1
ATOM 2777 C C . TYR B 1 8 ? -27.933 18.089 -29.757 1.00 14.92 4 TYR B C 1
ATOM 2778 O O . TYR B 1 8 ? -28.380 17.322 -28.905 1.00 15.20 4 TYR B O 1
ATOM 2796 N N . ARG B 1 9 ? -27.052 17.722 -30.660 1.00 13.60 5 ARG B N 1
ATOM 2797 C CA . ARG B 1 9 ? -26.446 16.395 -30.636 1.00 18.94 5 ARG B CA 1
ATOM 2798 C C . ARG B 1 9 ? -25.128 16.439 -29.875 1.00 15.22 5 ARG B C 1
ATOM 2799 O O . ARG B 1 9 ? -24.174 17.090 -30.320 1.00 14.62 5 ARG B O 1
ATOM 2820 N N . LEU B 1 10 ? -25.073 15.702 -28.765 1.00 12.64 6 LEU B N 1
ATOM 2821 C CA . LEU B 1 10 ? -23.969 15.725 -27.822 1.00 8.54 6 LEU B CA 1
ATOM 2822 C C . LEU B 1 10 ? -23.373 14.325 -27.747 1.00 15.23 6 LEU B C 1
ATOM 2823 O O . LEU B 1 10 ? -24.106 13.345 -27.579 1.00 14.98 6 LEU B O 1
ATOM 2839 N N . VAL B 1 11 ? -22.047 14.224 -27.826 1.00 14.37 7 VAL B N 1
ATOM 2840 C CA . VAL B 1 11 ? -21.381 12.932 -27.895 1.00 9.99 7 VAL B CA 1
ATOM 2841 C C . VAL B 1 11 ? -20.438 12.850 -26.722 1.00 13.16 7 VAL B C 1
ATOM 2842 O O . VAL B 1 11 ? -19.756 13.824 -26.405 1.00 13.00 7 VAL B O 1
ATOM 2855 N N . VAL B 1 12 ? -20.420 11.709 -26.055 1.00 6.49 8 VAL B N 1
ATOM 2856 C CA . VAL B 1 12 ? -19.563 11.550 -24.881 1.00 9.99 8 VAL B CA 1
ATOM 2857 C C . VAL B 1 12 ? -18.427 10.600 -25.243 1.00 11.26 8 VAL B C 1
ATOM 2858 O O . VAL B 1 12 ? -18.676 9.424 -25.552 1.00 14.73 8 VAL B O 1
ATOM 2871 N N . VAL B 1 13 ? -17.184 11.083 -25.114 1.00 13.45 9 VAL B N 1
ATOM 2872 C CA . VAL B 1 13 ? -16.006 10.342 -25.553 1.00 8.05 9 VAL B CA 1
ATOM 2873 C C . VAL B 1 13 ? -14.943 10.323 -24.458 1.00 9.20 9 VAL B C 1
ATOM 2874 O O . VAL B 1 13 ? -14.913 11.154 -23.547 1.00 11.14 9 VAL B O 1
ATOM 2887 N N . GLY B 1 14 ? -14.104 9.310 -24.538 1.00 10.70 10 GLY B N 1
ATOM 2888 C CA . GLY B 1 14 ? -13.014 9.127 -23.596 1.00 13.09 10 GLY B CA 1
ATOM 2889 C C . GLY B 1 14 ? -12.725 7.656 -23.405 1.00 14.87 10 GLY B C 1
ATOM 2890 O O . GLY B 1 14 ? -13.484 6.780 -23.826 1.00 15.47 10 GLY B O 1
ATOM 2894 N N . THR B 1 15 ? -11.622 7.385 -22.713 1.00 9.78 11 THR B N 1
ATOM 2895 C CA . THR B 1 15 ? -11.160 6.008 -22.669 1.00 11.59 11 THR B CA 1
ATOM 2896 C C . THR B 1 15 ? -12.061 5.150 -21.799 1.00 11.21 11 THR B C 1
ATOM 2897 O O . THR B 1 15 ? -12.911 5.636 -21.057 1.00 11.59 11 THR B O 1
ATOM 2908 N N . GLY B 1 16 ? -11.937 3.844 -21.968 1.00 14.37 12 GLY B N 1
ATOM 2909 C CA . GLY B 1 16 ? -12.775 2.917 -21.240 1.00 16.18 12 GLY B CA 1
ATOM 2910 C C . GLY B 1 16 ? -12.712 3.092 -19.737 1.00 16.95 12 GLY B C 1
ATOM 2911 O O . GLY B 1 16 ? -11.631 3.195 -19.153 1.00 14.14 12 GLY B O 1
ATOM 2915 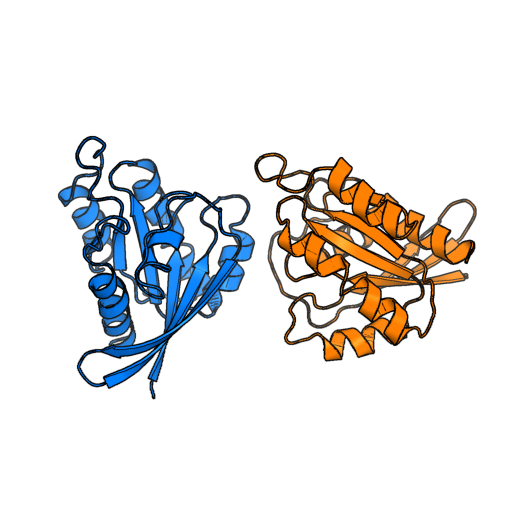N N . GLY B 1 17 ? -13.875 3.151 -19.093 1.00 10.16 13 GLY B N 1
ATOM 2916 C CA . GLY B 1 17 ? -13.946 3.052 -17.663 1.00 11.80 13 GLY B CA 1
ATOM 2917 C C . GLY B 1 17 ? -13.957 4.373 -16.915 1.00 15.16 13 GLY B C 1
ATOM 2918 O O . GLY B 1 17 ? -14.006 4.354 -15.682 1.00 13.18 13 GLY B O 1
ATOM 2922 N N . VAL B 1 18 ? -13.924 5.513 -17.620 1.00 10.99 14 VAL B N 1
ATOM 2923 C CA . VAL B 1 18 ? -13.849 6.819 -16.960 1.00 12.77 14 VAL B CA 1
ATOM 2924 C C . VAL B 1 18 ? -15.176 7.312 -16.375 1.00 11.95 14 VAL B C 1
ATOM 2925 O O . VAL B 1 18 ? -15.150 8.202 -15.518 1.00 13.13 14 VAL B O 1
ATOM 2938 N N . GLY B 1 19 ? -16.326 6.796 -16.832 1.00 11.09 15 GLY B N 1
ATOM 2939 C CA . GLY B 1 19 ? -17.616 7.185 -16.300 1.00 14.50 15 GLY B CA 1
ATOM 2940 C C . GLY B 1 19 ? -18.525 7.860 -17.311 1.00 11.33 15 GLY B C 1
ATOM 2941 O O . GLY B 1 19 ? -19.516 8.504 -16.929 1.00 11.54 15 GLY B O 1
ATOM 2945 N N . LYS B 1 20 ? -18.246 7.657 -18.595 1.00 9.92 16 LYS B N 1
ATOM 2946 C CA . LYS B 1 20 ? -19.071 8.279 -19.639 1.00 8.90 16 LYS B CA 1
ATOM 2947 C C . LYS B 1 20 ? -20.515 7.859 -19.521 1.00 12.59 16 LYS B C 1
ATOM 2948 O O . LYS B 1 20 ? -21.431 8.700 -19.579 1.00 13.17 16 LYS B O 1
ATOM 2967 N N . SER B 1 21 ? -20.747 6.546 -19.417 1.00 11.47 17 SER B N 1
ATOM 2968 C CA . SER B 1 21 ? -22.114 6.061 -19.332 1.00 12.10 17 SER B CA 1
ATOM 2969 C C . SER B 1 21 ? -22.769 6.452 -18.011 1.00 13.57 17 SER B C 1
ATOM 2970 O O . SER B 1 21 ? -23.966 6.770 -17.990 1.00 12.27 17 SER B O 1
ATOM 2977 N N . ALA B 1 22 ? -21.993 6.462 -16.914 1.00 10.92 18 ALA B N 1
ATOM 2978 C CA . ALA B 1 22 ? -22.508 6.880 -15.619 1.00 10.81 18 ALA B CA 1
ATOM 2979 C C . ALA B 1 22 ? -22.935 8.342 -15.635 1.00 15.77 18 ALA B C 1
ATOM 2980 O O . ALA B 1 22 ? -23.992 8.692 -15.099 1.00 14.13 18 ALA B O 1
ATOM 2987 N N . LEU B 1 23 ? -22.140 9.208 -16.262 1.00 12.30 19 LEU B N 1
ATOM 2988 C CA . LEU B 1 23 ? -22.540 10.605 -16.396 1.00 11.09 19 LEU B CA 1
ATOM 2989 C C . LEU B 1 23 ? -23.805 10.740 -17.233 1.00 9.60 19 LEU B C 1
ATOM 2990 O O . LEU B 1 23 ? -24.714 11.512 -16.891 1.00 9.75 19 LEU B O 1
ATOM 3006 N N . THR B 1 24 ? -23.874 9.994 -18.332 1.00 12.74 20 THR B N 1
ATOM 3007 C CA . THR B 1 24 ? -25.009 10.084 -19.233 1.00 13.23 20 THR B CA 1
ATOM 3008 C C . THR B 1 24 ? -26.289 9.616 -18.550 1.00 13.23 20 THR B C 1
ATOM 3009 O O . THR B 1 24 ? -27.361 10.211 -18.718 1.00 15.15 20 THR B O 1
ATOM 3020 N N . ILE B 1 25 ? -26.205 8.507 -17.820 1.00 13.23 21 ILE B N 1
ATOM 3021 C CA . ILE B 1 25 ? -27.401 7.999 -17.172 1.00 14.58 21 ILE B CA 1
ATOM 3022 C C . ILE B 1 25 ? -27.788 8.863 -15.980 1.00 13.06 21 ILE B C 1
ATOM 3023 O O . ILE B 1 25 ? -28.958 8.896 -15.610 1.00 12.90 21 ILE B O 1
ATOM 3039 N N . GLN B 1 26 ? -26.839 9.578 -15.361 1.00 15.49 22 GLN B N 1
ATOM 3040 C CA . GLN B 1 26 ? -27.209 10.496 -14.292 1.00 14.95 22 GLN B CA 1
ATOM 3041 C C . GLN B 1 26 ? -27.961 11.689 -14.850 1.00 13.72 22 GLN B C 1
ATOM 3042 O O . GLN B 1 26 ? -28.962 12.142 -14.279 1.00 14.41 22 GLN B O 1
ATOM 3056 N N . LEU B 1 27 ? -27.547 12.160 -16.011 1.00 12.10 23 LEU B N 1
ATOM 3057 C CA . LEU B 1 27 ? -28.317 13.185 -16.705 1.00 13.97 23 LEU B CA 1
ATOM 3058 C C . LEU B 1 27 ? -29.709 12.701 -17.061 1.00 18.05 23 LEU B C 1
ATOM 3059 O O . LEU B 1 27 ? -30.698 13.411 -16.846 1.00 19.57 23 LEU B O 1
ATOM 3075 N N . ILE B 1 28 ? -29.817 11.501 -17.616 1.00 16.23 24 ILE B N 1
ATOM 3076 C CA . ILE B 1 28 ? -31.079 11.081 -18.225 1.00 12.87 24 ILE B CA 1
ATOM 3077 C C . ILE B 1 28 ? -32.035 10.520 -17.184 1.00 20.26 24 ILE B C 1
ATOM 3078 O O . ILE B 1 28 ? -33.244 10.767 -17.252 1.00 16.60 24 ILE B O 1
ATOM 3094 N N . GLN B 1 29 ? -31.517 9.741 -16.234 1.00 20.39 25 GLN B N 1
ATOM 3095 C CA . GLN B 1 29 ? -32.317 8.967 -15.293 1.00 26.30 25 GLN B CA 1
ATOM 3096 C C . GLN B 1 29 ? -32.019 9.287 -13.835 1.00 26.30 25 GLN B C 1
ATOM 3097 O O . GLN B 1 29 ? -32.671 8.720 -12.950 1.00 25.73 25 GLN B O 1
ATOM 3111 N N . GLN B 1 30 ? -31.067 10.178 -13.564 1.00 16.63 26 GLN B N 1
ATOM 3112 C CA . GLN B 1 30 ? -30.737 10.634 -12.213 1.00 19.11 26 GLN B CA 1
ATOM 3113 C C . GLN B 1 30 ? -30.501 9.462 -11.264 1.00 14.74 26 GLN B C 1
ATOM 3114 O O . GLN B 1 30 ? -30.977 9.462 -10.121 1.00 19.15 26 GLN B O 1
ATOM 3128 N N . HIS B 1 31 ? -29.802 8.430 -11.741 1.00 11.82 27 HIS B N 1
ATOM 3129 C CA . HIS B 1 31 ? -29.311 7.418 -10.827 1.00 15.90 27 HIS B CA 1
ATOM 3130 C C . HIS B 1 31 ? -27.903 7.018 -11.238 1.00 16.20 27 HIS B C 1
ATOM 3131 O O . HIS B 1 31 ? -27.477 7.208 -12.380 1.00 14.55 27 HIS B O 1
ATOM 3145 N N . PHE B 1 32 ? -27.163 6.544 -10.250 1.00 13.12 28 PHE B N 1
ATOM 3146 C CA . PHE B 1 32 ? -25.775 6.208 -10.455 1.00 9.62 28 PHE B CA 1
ATOM 3147 C C . PHE B 1 32 ? -25.635 4.738 -10.822 1.00 16.76 28 PHE B C 1
ATOM 3148 O O . PHE B 1 32 ? -25.978 3.860 -10.018 1.00 19.91 28 PHE B O 1
ATOM 3165 N N . VAL B 1 33 ? -25.067 4.478 -12.007 1.00 16.66 29 VAL B N 1
ATOM 3166 C CA . VAL B 1 33 ? -24.773 3.119 -12.466 1.00 14.45 29 VAL B CA 1
ATOM 3167 C C . VAL B 1 33 ? -23.570 2.601 -11.682 1.00 16.30 29 VAL B C 1
ATOM 3168 O O . VAL B 1 33 ? -22.454 3.105 -11.826 1.00 18.34 29 VAL B O 1
ATOM 3181 N N . THR B 1 34 ? -23.775 1.560 -10.890 1.00 18.63 30 THR B N 1
ATOM 3182 C CA . THR B 1 34 ? -22.656 0.999 -10.133 1.00 21.63 30 THR B CA 1
ATOM 3183 C C . THR B 1 34 ? -21.866 -0.041 -10.905 1.00 16.49 30 THR B C 1
ATOM 3184 O O . THR B 1 34 ? -20.669 -0.200 -10.652 1.00 14.22 30 THR B O 1
ATOM 3195 N N . GLU B 1 35 ? -22.511 -0.776 -11.797 1.00 15.49 31 GLU B N 1
ATOM 3196 C CA . GLU B 1 35 ? -21.841 -1.838 -12.530 1.00 13.66 31 GLU B CA 1
ATOM 3197 C C . GLU B 1 35 ? -21.039 -1.245 -13.691 1.00 16.03 31 GLU B C 1
ATOM 3198 O O . GLU B 1 35 ? -21.306 -0.130 -14.144 1.00 16.23 31 GLU B O 1
ATOM 3210 N N . TYR B 1 36 ? -20.042 -2.001 -14.173 1.00 13.27 32 TYR B N 1
ATOM 3211 C CA . TYR B 1 36 ? -19.285 -1.611 -15.370 1.00 15.03 32 TYR B CA 1
ATOM 3212 C C . TYR B 1 36 ? -19.770 -2.517 -16.492 1.00 12.04 32 TYR B C 1
ATOM 3213 O O . TYR B 1 36 ? -19.313 -3.662 -16.619 1.00 15.77 32 TYR B O 1
ATOM 3231 N N . ASP B 1 37 ? -20.743 -1.998 -17.265 1.00 10.73 33 ASP B N 1
ATOM 3232 C CA . ASP B 1 37 ? -21.241 -2.592 -18.499 1.00 13.99 33 ASP B CA 1
ATOM 3233 C C . ASP B 1 37 ? -20.620 -1.852 -19.674 1.00 20.27 33 ASP B C 1
ATOM 3234 O O . ASP B 1 37 ? -21.121 -0.790 -20.062 1.00 14.32 33 ASP B O 1
ATOM 3243 N N . PRO B 1 38 ? -19.565 -2.369 -20.299 1.00 16.71 34 PRO B N 1
ATOM 3244 C CA . PRO B 1 38 ? -18.887 -1.596 -21.346 1.00 12.24 34 PRO B CA 1
ATOM 3245 C C . PRO B 1 38 ? -19.796 -1.290 -22.520 1.00 16.34 34 PRO B C 1
ATOM 3246 O O . PRO B 1 38 ? -20.641 -2.092 -22.909 1.00 14.64 34 PRO B O 1
ATOM 3257 N N . THR B 1 39 ? -19.596 -0.107 -23.080 1.00 13.10 35 THR B N 1
ATOM 3258 C CA . THR B 1 39 ? -20.433 0.416 -24.140 1.00 18.86 35 THR B CA 1
ATOM 3259 C C . THR B 1 39 ? -19.805 0.098 -25.486 1.00 18.41 35 THR B C 1
ATOM 3260 O O . THR B 1 39 ? -18.596 0.270 -25.663 1.00 15.13 35 THR B O 1
ATOM 3270 N N . ILE B 1 40 ? -20.632 -0.392 -26.422 1.00 16.11 36 ILE B N 1
ATOM 3271 C CA . ILE B 1 40 ? -20.319 -0.343 -27.849 1.00 19.07 36 ILE B CA 1
ATOM 3272 C C . ILE B 1 40 ? -20.897 0.952 -28.407 1.00 16.06 36 ILE B C 1
ATOM 3273 O O . ILE B 1 40 ? -20.147 1.823 -28.853 1.00 21.43 36 ILE B O 1
ATOM 3289 N N . GLU B 1 41 ? -22.227 1.118 -28.357 1.00 13.66 37 GLU B N 1
ATOM 3290 C CA . GLU B 1 41 ? -22.827 2.422 -28.614 1.00 12.76 37 GLU B CA 1
ATOM 3291 C C . GLU B 1 41 ? -24.252 2.447 -28.070 1.00 22.08 37 GLU B C 1
ATOM 3292 O O . GLU B 1 41 ? -24.979 1.465 -28.172 1.00 15.22 37 GLU B O 1
ATOM 3304 N N . ASP B 1 42 ? -24.619 3.569 -27.453 1.00 18.45 38 ASP B N 1
ATOM 3305 C CA . ASP B 1 42 ? -25.947 3.769 -26.898 1.00 17.45 38 ASP B CA 1
ATOM 3306 C C . ASP B 1 42 ? -26.337 5.224 -27.087 1.00 28.02 38 ASP B C 1
ATOM 3307 O O . ASP B 1 42 ? -25.479 6.102 -27.124 1.00 15.61 38 ASP B O 1
ATOM 3316 N N A SER B 1 43 ? -27.633 5.470 -27.223 0.69 15.49 39 SER B N 1
ATOM 3317 N N B SER B 1 43 ? -27.646 5.455 -27.262 0.31 15.65 39 SER B N 1
ATOM 3318 C CA A SER B 1 43 ? -28.128 6.814 -27.479 0.69 17.93 39 SER B CA 1
ATOM 3319 C CA B SER B 1 43 ? -28.215 6.769 -27.553 0.31 18.15 39 SER B CA 1
ATOM 3320 C C A SER B 1 43 ? -29.371 7.083 -26.648 0.69 17.18 39 SER B C 1
ATOM 3321 C C B SER B 1 43 ? -29.377 7.070 -26.612 0.31 17.24 39 SER B C 1
ATOM 3322 O O A SER B 1 43 ? -30.169 6.176 -26.391 0.69 16.67 39 SER B O 1
ATOM 3323 O O B SER B 1 43 ? -30.125 6.168 -26.225 0.31 17.08 39 SER B O 1
ATOM 3338 N N . TYR B 1 44 ? -29.551 8.355 -26.288 1.00 13.38 40 TYR B N 1
ATOM 3339 C CA . TYR B 1 44 ? -30.614 8.810 -25.399 1.00 14.52 40 TYR B CA 1
ATOM 3340 C C . TYR B 1 44 ? -31.108 10.166 -25.871 1.00 22.81 40 TYR B C 1
ATOM 3341 O O . TYR B 1 44 ? -30.381 10.922 -26.526 1.00 17.73 40 TYR B O 1
ATOM 3360 N N . ARG B 1 45 ? -32.365 10.477 -25.499 1.00 20.24 41 ARG B N 1
ATOM 3361 C CA . ARG B 1 45 ? -32.992 11.757 -25.803 1.00 18.81 41 ARG B CA 1
ATOM 3362 C C . ARG B 1 45 ? -33.572 12.360 -24.536 1.00 28.50 41 ARG B C 1
ATOM 3363 O O . ARG B 1 45 ? -34.206 11.663 -23.732 1.00 25.44 41 ARG B O 1
ATOM 3384 N N . LYS B 1 46 ? -33.339 13.656 -24.346 1.00 20.61 42 LYS B N 1
ATOM 3385 C CA . LYS B 1 46 ? -33.866 14.342 -23.178 1.00 19.79 42 LYS B CA 1
ATOM 3386 C C . LYS B 1 46 ? -34.364 15.714 -23.589 1.00 16.67 42 LYS B C 1
ATOM 3387 O O . LYS B 1 46 ? -33.603 16.497 -24.156 1.00 18.68 42 LYS B O 1
ATOM 3406 N N . HIS B 1 47 ? -35.633 15.995 -23.289 1.00 16.15 43 HIS B N 1
ATOM 3407 C CA . HIS B 1 47 ? -36.187 17.326 -23.455 1.00 22.02 43 HIS B CA 1
ATOM 3408 C C . HIS B 1 47 ? -35.896 18.121 -22.188 1.00 26.37 43 HIS B C 1
ATOM 3409 O O . HIS B 1 47 ? -36.233 17.700 -21.077 1.00 30.84 43 HIS B O 1
ATOM 3423 N N . VAL B 1 48 ? -35.238 19.259 -22.345 1.00 19.66 44 VAL B N 1
ATOM 3424 C CA . VAL B 1 48 ? -34.871 20.074 -21.213 1.00 17.99 44 VAL B CA 1
ATOM 3425 C C . VAL B 1 48 ? -35.079 21.531 -21.569 1.00 19.29 44 VAL B C 1
ATOM 3426 O O . VAL B 1 48 ? -35.277 21.900 -22.727 1.00 29.13 44 VAL B O 1
ATOM 3439 N N . SER B 1 49 ? -34.999 22.362 -20.541 1.00 31.64 45 SER B N 1
ATOM 3440 C CA A SER B 1 49 ? -34.971 23.806 -20.693 0.56 22.59 45 SER B CA 1
ATOM 3441 C CA B SER B 1 49 ? -34.974 23.806 -20.695 0.44 22.63 45 SER B CA 1
ATOM 3442 C C . SER B 1 49 ? -33.612 24.308 -20.236 1.00 27.50 45 SER B C 1
ATOM 3443 O O . SER B 1 49 ? -33.171 23.985 -19.129 1.00 23.84 45 SER B O 1
ATOM 3458 N N . ILE B 1 50 ? -32.945 25.073 -21.096 1.00 21.32 46 ILE B N 1
ATOM 3459 C CA . ILE B 1 50 ? -31.609 25.583 -20.824 1.00 26.79 46 ILE B CA 1
ATOM 3460 C C . ILE B 1 50 ? -31.657 27.084 -21.085 1.00 22.97 46 ILE B C 1
ATOM 3461 O O . ILE B 1 50 ? -31.966 27.520 -22.204 1.00 23.80 46 ILE B O 1
ATOM 3477 N N . ASP B 1 51 ? -31.394 27.870 -20.052 1.00 22.09 47 ASP B N 1
ATOM 3478 C CA . ASP B 1 51 ? -31.614 29.320 -20.116 1.00 20.07 47 ASP B CA 1
ATOM 3479 C C . ASP B 1 51 ? -33.097 29.528 -20.463 1.00 34.96 47 ASP B C 1
ATOM 3480 O O . ASP B 1 51 ? -33.968 28.847 -19.896 1.00 35.00 47 ASP B O 1
ATOM 3489 N N . ASP B 1 52 ? -33.435 30.433 -21.377 1.00 34.06 48 ASP B N 1
ATOM 3490 C CA . ASP B 1 52 ? -34.840 30.738 -21.669 1.00 46.38 48 ASP B CA 1
ATOM 3491 C C . ASP B 1 52 ? -35.488 29.757 -22.653 1.00 43.23 48 ASP B C 1
ATOM 3492 O O . ASP B 1 52 ? -36.586 30.040 -23.146 1.00 55.38 48 ASP B O 1
ATOM 3501 N N . GLU B 1 53 ? -34.864 28.619 -22.937 1.00 30.92 49 GLU B N 1
ATOM 3502 C CA . GLU B 1 53 ? -35.139 27.873 -24.155 1.00 21.33 49 GLU B CA 1
ATOM 3503 C C . GLU B 1 53 ? -35.693 26.492 -23.853 1.00 37.36 49 GLU B C 1
ATOM 3504 O O . GLU B 1 53 ? -35.567 25.970 -22.746 1.00 54.21 49 GLU B O 1
ATOM 3516 N N . ALA B 1 54 ? -36.301 25.905 -24.874 1.00 26.96 50 ALA B N 1
ATOM 3517 C CA . ALA B 1 54 ? -36.768 24.531 -24.841 1.00 23.12 50 ALA B CA 1
ATOM 3518 C C . ALA B 1 54 ? -35.900 23.741 -25.799 1.00 23.08 50 ALA B C 1
ATOM 3519 O O . ALA B 1 54 ? -35.896 24.017 -27.004 1.00 34.73 50 ALA B O 1
ATOM 3526 N N . CYS B 1 55 ? -35.175 22.764 -25.263 1.00 23.61 51 CYS B N 1
ATOM 3527 C CA . CYS B 1 55 ? -34.155 22.029 -25.982 1.00 26.87 51 CYS B CA 1
ATOM 3528 C C . CYS B 1 55 ? -34.509 20.550 -26.020 1.00 21.02 51 CYS B C 1
ATOM 3529 O O . CYS B 1 55 ? -35.150 20.013 -25.108 1.00 21.43 51 CYS B O 1
ATOM 3537 N N . LEU B 1 56 ? -34.085 19.903 -27.097 1.00 21.27 52 LEU B N 1
ATOM 3538 C CA . LEU B 1 56 ? -34.019 18.452 -27.168 1.00 15.73 52 LEU B CA 1
ATOM 3539 C C . LEU B 1 56 ? -32.543 18.080 -27.230 1.00 14.50 52 LEU B C 1
ATOM 3540 O O . LEU B 1 56 ? -31.841 18.516 -28.138 1.00 22.49 52 LEU B O 1
ATOM 3556 N N . LEU B 1 57 ? -32.075 17.299 -26.270 1.00 16.38 53 LEU B N 1
ATOM 3557 C CA . LEU B 1 57 ? -30.722 16.778 -26.318 1.00 19.41 53 LEU B CA 1
ATOM 3558 C C . LEU B 1 57 ? -30.753 15.356 -26.850 1.00 16.52 53 LEU B C 1
ATOM 3559 O O . LEU B 1 57 ? -31.563 14.528 -26.422 1.00 16.16 53 LEU B O 1
ATOM 3575 N N . ASP B 1 58 ? -29.904 15.105 -27.820 1.00 12.19 54 ASP B N 1
ATOM 3576 C CA . ASP B 1 58 ? -29.569 13.773 -28.289 1.00 21.49 54 ASP B CA 1
ATOM 3577 C C . ASP B 1 58 ? -28.177 13.461 -27.779 1.00 21.22 54 ASP B C 1
ATOM 3578 O O . ASP B 1 58 ? -27.214 14.140 -28.164 1.00 16.80 54 ASP B O 1
ATOM 3587 N N . ILE B 1 59 ? -28.071 12.447 -26.920 1.00 14.06 55 ILE B N 1
ATOM 3588 C CA . ILE B 1 59 ? -26.813 12.101 -26.269 1.00 14.11 55 ILE B CA 1
ATOM 3589 C C . ILE B 1 59 ? -26.328 10.767 -26.823 1.00 20.14 55 ILE B C 1
ATOM 3590 O O . ILE B 1 59 ? -27.038 9.758 -26.751 1.00 23.77 55 ILE B O 1
ATOM 3606 N N . LEU B 1 60 ? -25.133 10.772 -27.419 1.00 13.99 56 LEU B N 1
ATOM 3607 C CA . LEU B 1 60 ? -24.510 9.561 -27.935 1.00 8.60 56 LEU B CA 1
ATOM 3608 C C . LEU B 1 60 ? -23.436 9.128 -26.949 1.00 12.82 56 LEU B C 1
ATOM 3609 O O . LEU B 1 60 ? -22.470 9.871 -26.727 1.00 10.96 56 LEU B O 1
ATOM 3625 N N . ASP B 1 61 ? -23.605 7.949 -26.357 1.00 14.03 57 ASP B N 1
ATOM 3626 C CA . ASP B 1 61 ? -22.639 7.404 -25.404 1.00 13.91 57 ASP B CA 1
ATOM 3627 C C . ASP B 1 61 ? -21.780 6.367 -26.130 1.00 13.72 57 ASP B C 1
ATOM 3628 O O . ASP B 1 61 ? -22.290 5.347 -26.595 1.00 21.53 57 ASP B O 1
ATOM 3637 N N . THR B 1 62 ? -20.484 6.672 -26.284 1.00 12.32 58 THR B N 1
ATOM 3638 C CA . THR B 1 62 ? -19.597 5.929 -27.163 1.00 13.01 58 THR B CA 1
ATOM 3639 C C . THR B 1 62 ? -18.651 5.007 -26.389 1.00 20.42 58 THR B C 1
ATOM 3640 O O . THR B 1 62 ? -18.467 5.103 -25.179 1.00 11.90 58 THR B O 1
ATOM 3651 N N . ALA B 1 63 ? -18.013 4.124 -27.147 1.00 14.19 59 ALA B N 1
ATOM 3652 C CA . ALA B 1 63 ? -17.064 3.160 -26.611 1.00 17.77 59 ALA B CA 1
ATOM 3653 C C . ALA B 1 63 ? -15.721 3.805 -26.312 1.00 16.14 59 ALA B C 1
ATOM 3654 O O . ALA B 1 63 ? -15.126 4.439 -27.190 1.00 13.70 59 ALA B O 1
ATOM 3661 N N . GLY B 1 64 ? -15.219 3.610 -25.088 1.00 13.45 60 GLY B N 1
ATOM 3662 C CA . GLY B 1 64 ? -13.873 4.036 -24.771 1.00 19.60 60 GLY B CA 1
ATOM 3663 C C . GLY B 1 64 ? -12.788 3.013 -25.079 1.00 14.97 60 GLY B C 1
ATOM 3664 O O . GLY B 1 64 ? -11.644 3.386 -25.308 1.00 14.42 60 GLY B O 1
ATOM 3668 N N . GLN B 1 65 ? -13.138 1.735 -25.160 1.00 20.54 61 GLN B N 1
ATOM 3669 C CA . GLN B 1 65 ? -12.142 0.693 -25.425 1.00 14.67 61 GLN B CA 1
ATOM 3670 C C . GLN B 1 65 ? -11.626 0.736 -26.870 1.00 19.15 61 GLN B C 1
ATOM 3671 O O . GLN B 1 65 ? -12.405 0.827 -27.823 1.00 18.48 61 GLN B O 1
ATOM 3685 N N . GLU B 1 66 ? -10.296 0.653 -27.029 1.00 17.74 62 GLU B N 1
ATOM 3686 C CA . GLU B 1 66 ? -9.657 0.920 -28.320 1.00 22.61 62 GLU B CA 1
ATOM 3687 C C . GLU B 1 66 ? -10.068 -0.070 -29.426 1.00 21.47 62 GLU B C 1
ATOM 3688 O O . GLU B 1 66 ? -10.071 0.300 -30.599 1.00 19.38 62 GLU B O 1
ATOM 3700 N N . ASP B 1 67 ? -10.393 -1.319 -29.101 1.00 17.55 63 ASP B N 1
ATOM 3701 C CA . ASP B 1 67 ? -10.840 -2.244 -30.140 1.00 16.18 63 ASP B CA 1
ATOM 3702 C C . ASP B 1 67 ? -12.117 -1.772 -30.837 1.00 15.30 63 ASP B C 1
ATOM 3703 O O . ASP B 1 67 ? -12.484 -2.349 -31.865 1.00 19.76 63 ASP B O 1
ATOM 3712 N N . TYR B 1 68 ? -12.811 -0.759 -30.305 1.00 15.84 64 TYR B N 1
ATOM 3713 C CA . TYR B 1 68 ? -14.001 -0.189 -30.947 1.00 15.33 64 TYR B CA 1
ATOM 3714 C C . TYR B 1 68 ? -13.777 1.218 -31.496 1.00 15.85 64 TYR B C 1
ATOM 3715 O O . TYR B 1 68 ? -14.753 1.915 -31.782 1.00 13.50 64 TYR B O 1
ATOM 3733 N N . SER B 1 69 ? -12.520 1.633 -31.699 1.00 14.16 65 SER B N 1
ATOM 3734 C CA . SER B 1 69 ? -12.237 3.007 -32.126 1.00 14.63 65 SER B CA 1
ATOM 3735 C C . SER B 1 69 ? -12.867 3.337 -33.472 1.00 15.53 65 SER B C 1
ATOM 3736 O O . SER B 1 69 ? -13.315 4.467 -33.680 1.00 16.25 65 SER B O 1
ATOM 3744 N N . ALA B 1 70 ? -12.883 2.387 -34.417 1.00 14.06 66 ALA B N 1
ATOM 3745 C CA . ALA B 1 70 ? -13.489 2.671 -35.718 1.00 13.48 66 ALA B CA 1
ATOM 3746 C C . ALA B 1 70 ? -15.013 2.803 -35.633 1.00 18.98 66 ALA B C 1
ATOM 3747 O O . ALA B 1 70 ? -15.615 3.563 -36.407 1.00 20.63 66 ALA B O 1
ATOM 3754 N N . MET B 1 71 ? -15.664 2.062 -34.737 1.00 16.19 67 MET B N 1
ATOM 3755 C CA . MET B 1 71 ? -17.111 2.233 -34.587 1.00 15.17 67 MET B CA 1
ATOM 3756 C C . MET B 1 71 ? -17.420 3.573 -33.931 1.00 11.83 67 MET B C 1
ATOM 3757 O O . MET B 1 71 ? -18.364 4.270 -34.327 1.00 14.70 67 MET B O 1
ATOM 3771 N N . ARG B 1 72 ? -16.616 3.954 -32.943 1.00 11.09 68 ARG B N 1
ATOM 3772 C CA . ARG B 1 72 ? -16.697 5.282 -32.354 1.00 12.76 68 ARG B CA 1
ATOM 3773 C C . ARG B 1 72 ? -16.575 6.355 -33.416 1.00 15.56 68 ARG B C 1
ATOM 3774 O O . ARG B 1 72 ? -17.348 7.314 -33.439 1.00 17.95 68 ARG B O 1
ATOM 3795 N N . ASP B 1 73 ? -15.572 6.217 -34.285 1.00 15.21 69 ASP B N 1
ATOM 3796 C CA . ASP B 1 73 ? -15.377 7.143 -35.397 1.00 17.94 69 ASP B CA 1
ATOM 3797 C C . ASP B 1 73 ? -16.663 7.372 -36.176 1.00 17.36 69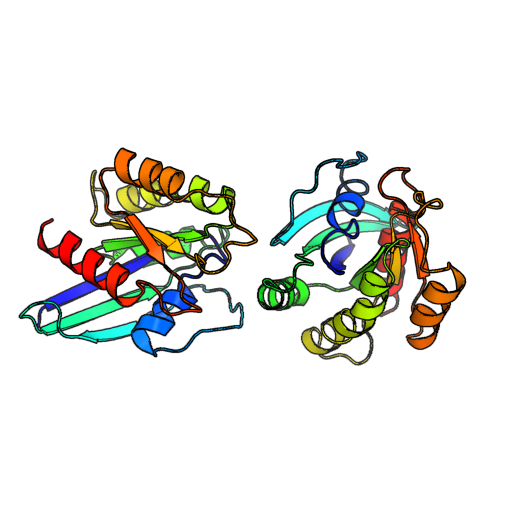 ASP B C 1
ATOM 3798 O O . ASP B 1 73 ? -17.025 8.505 -36.520 1.00 16.11 69 ASP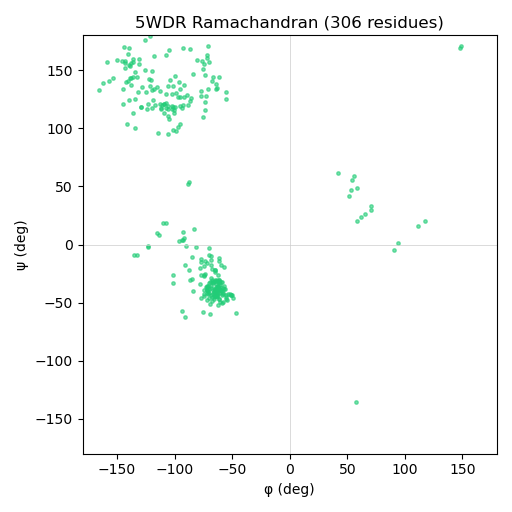 B O 1
ATOM 3807 N N . GLN B 1 74 ? -17.355 6.289 -36.478 1.00 12.56 70 GLN B N 1
ATOM 3808 C CA . GLN B 1 74 ? -18.582 6.357 -37.262 1.00 13.64 70 GLN B CA 1
ATOM 3809 C C . GLN B 1 74 ? -19.707 7.007 -36.466 1.00 13.87 70 GLN B C 1
ATOM 3810 O O . GLN B 1 74 ? -20.474 7.819 -36.998 1.00 15.71 70 GLN B O 1
ATOM 3824 N N . TYR B 1 75 ? -19.822 6.656 -35.185 1.00 14.65 71 TYR B N 1
ATOM 3825 C CA . TYR B 1 75 ? -20.939 7.177 -34.396 1.00 17.26 71 TYR B CA 1
ATOM 3826 C C . TYR B 1 75 ? -20.736 8.646 -34.036 1.00 19.99 71 TYR B C 1
ATOM 3827 O O . TYR B 1 75 ? -21.721 9.369 -33.873 1.00 25.14 71 TYR B O 1
ATOM 3845 N N . MET B 1 76 ? -19.480 9.102 -33.939 1.00 16.53 72 MET B N 1
ATOM 3846 C CA . MET B 1 76 ? -19.143 10.496 -33.648 1.00 19.42 72 MET B CA 1
ATOM 3847 C C . MET B 1 76 ? -19.580 11.466 -34.726 1.00 19.49 72 MET B C 1
ATOM 3848 O O . MET B 1 76 ? -19.743 12.653 -34.433 1.00 17.39 72 MET B O 1
ATOM 3862 N N . ARG B 1 77 ? -19.748 10.972 -35.952 1.00 18.30 73 ARG B N 1
ATOM 3863 C CA . ARG B 1 77 ? -19.991 11.782 -37.141 1.00 20.25 73 ARG B CA 1
ATOM 3864 C C . ARG B 1 77 ? -21.137 12.755 -36.963 1.00 11.32 73 ARG B C 1
ATOM 3865 O O . ARG B 1 77 ? -21.067 13.890 -37.448 1.00 17.29 73 ARG B O 1
ATOM 3886 N N . THR B 1 78 ? -22.233 12.307 -36.351 1.00 11.42 74 THR B N 1
ATOM 3887 C CA . THR B 1 78 ? -23.396 13.178 -36.207 1.00 13.43 74 THR B CA 1
ATOM 3888 C C . THR B 1 78 ? -23.311 14.155 -35.032 1.00 18.70 74 THR B C 1
ATOM 3889 O O . THR B 1 78 ? -24.204 14.995 -34.884 1.00 17.28 74 THR B O 1
ATOM 3900 N N . GLY B 1 79 ? -22.253 14.121 -34.230 1.00 10.74 75 GLY B N 1
ATOM 3901 C CA . GLY B 1 79 ? -22.216 14.952 -33.044 1.00 11.73 75 GLY B CA 1
ATOM 3902 C C . GLY B 1 79 ? -21.990 16.411 -33.392 1.00 7.95 75 GLY B C 1
ATOM 3903 O O . GLY B 1 79 ? -21.286 16.752 -34.332 1.00 15.56 75 GLY B O 1
ATOM 3907 N N . GLU B 1 80 ? -22.593 17.288 -32.606 1.00 16.13 76 GLU B N 1
ATOM 3908 C CA . GLU B 1 80 ? -22.334 18.711 -32.734 1.00 17.10 76 GLU B CA 1
ATOM 3909 C C . GLU B 1 80 ? -21.370 19.219 -31.672 1.00 13.70 76 GLU B C 1
ATOM 3910 O O . GLU B 1 80 ? -20.682 20.222 -31.893 1.00 15.50 76 GLU B O 1
ATOM 3922 N N . GLY B 1 81 ? -21.321 18.536 -30.542 1.00 13.51 77 GLY B N 1
ATOM 3923 C CA . GLY B 1 81 ? -20.421 18.912 -29.475 1.00 10.74 77 GLY B CA 1
ATOM 3924 C C . GLY B 1 81 ? -20.045 17.660 -28.736 1.00 12.81 77 GLY B C 1
ATOM 3925 O O . GLY B 1 81 ? -20.761 16.650 -28.769 1.00 12.13 77 GLY B O 1
ATOM 3929 N N . PHE B 1 82 ? -18.928 17.750 -28.031 1.00 7.97 78 PHE B N 1
ATOM 3930 C CA . PHE B 1 82 ? -18.264 16.556 -27.494 1.00 9.91 78 PHE B CA 1
ATOM 3931 C C . PHE B 1 82 ? -17.871 16.792 -26.037 1.00 13.39 78 PHE B C 1
ATOM 3932 O O . PHE B 1 82 ? -17.191 17.771 -25.736 1.00 12.16 78 PHE B O 1
ATOM 3949 N N . LEU B 1 83 ? -18.311 15.904 -25.126 1.00 9.50 79 LEU B N 1
ATOM 3950 C CA . LEU B 1 83 ? -17.712 15.818 -23.801 1.00 15.11 79 LEU B CA 1
ATOM 3951 C C . LEU B 1 83 ? -16.522 14.897 -23.919 1.00 12.51 79 LEU B C 1
ATOM 3952 O O . LEU B 1 83 ? -16.672 13.749 -24.362 1.00 12.57 79 LEU B O 1
ATOM 3968 N N . CYS B 1 84 ? -15.362 15.370 -23.491 1.00 11.74 80 CYS B N 1
ATOM 3969 C CA . CYS B 1 84 ? -14.142 14.584 -23.526 1.00 16.09 80 CYS B CA 1
ATOM 3970 C C . CYS B 1 84 ? -13.840 14.249 -22.077 1.00 6.57 80 CYS B C 1
ATOM 3971 O O . CYS B 1 84 ? -13.511 15.144 -21.291 1.00 13.46 80 CYS B O 1
ATOM 3979 N N . VAL B 1 85 ? -13.927 12.977 -21.718 1.00 7.34 81 VAL B N 1
ATOM 3980 C CA . VAL B 1 85 ? -13.956 12.579 -20.317 1.00 14.83 81 VAL B CA 1
ATOM 3981 C C . VAL B 1 85 ? -12.689 11.817 -19.964 1.00 5.35 81 VAL B C 1
ATOM 3982 O O . VAL B 1 85 ? -12.289 10.891 -20.671 1.00 11.37 81 VAL B O 1
ATOM 3995 N N . TYR B 1 86 ? -12.072 12.205 -18.857 1.00 8.68 82 TYR B N 1
ATOM 3996 C CA . TYR B 1 86 ? -11.068 11.400 -18.196 1.00 14.42 82 TYR B CA 1
ATOM 3997 C C . TYR B 1 86 ? -11.540 11.254 -16.759 1.00 11.84 82 TYR B C 1
ATOM 3998 O O . TYR B 1 86 ? -12.591 11.794 -16.371 1.00 10.33 82 TYR B O 1
ATOM 4016 N N . SER B 1 87 ? -10.793 10.463 -15.978 1.00 11.30 83 SER B N 1
ATOM 4017 C CA . SER B 1 87 ? -11.054 10.296 -14.553 1.00 13.19 83 SER B CA 1
ATOM 4018 C C . SER B 1 87 ? -9.827 10.740 -13.771 1.00 7.92 83 SER B C 1
ATOM 4019 O O . SER B 1 87 ? -8.691 10.519 -14.219 1.00 11.93 83 SER B O 1
ATOM 4027 N N . ILE B 1 88 ? -10.061 11.394 -12.625 1.00 12.44 84 ILE B N 1
ATOM 4028 C CA . ILE B 1 88 ? -8.988 12.067 -11.898 1.00 11.56 84 ILE B CA 1
ATOM 4029 C C . ILE B 1 88 ? -8.007 11.088 -11.297 1.00 10.39 84 ILE B C 1
ATOM 4030 O O . ILE B 1 88 ? -6.930 11.482 -10.861 1.00 17.86 84 ILE B O 1
ATOM 4046 N N . ASP B 1 89 ? -8.370 9.819 -11.256 1.00 12.49 85 ASP B N 1
ATOM 4047 C CA . ASP B 1 89 ? -7.516 8.788 -10.693 1.00 12.47 85 ASP B CA 1
ATOM 4048 C C . ASP B 1 89 ? -6.578 8.158 -11.732 1.00 13.94 85 ASP B C 1
ATOM 4049 O O . ASP B 1 89 ? -5.800 7.272 -11.381 1.00 13.92 85 ASP B O 1
ATOM 4058 N N . SER B 1 90 ? -6.646 8.567 -13.003 1.00 13.66 86 SER B N 1
ATOM 4059 C CA . SER B 1 90 ? -5.891 7.928 -14.085 1.00 12.48 86 SER B CA 1
ATOM 4060 C C . SER B 1 90 ? -5.242 9.003 -14.941 1.00 19.47 86 SER B C 1
ATOM 4061 O O . SER B 1 90 ? -5.900 9.575 -15.822 1.00 12.40 86 SER B O 1
ATOM 4069 N N . GLN B 1 91 ? -3.941 9.230 -14.694 1.00 11.78 87 GLN B N 1
ATOM 4070 C CA . GLN B 1 91 ? -3.128 10.008 -15.610 1.00 14.48 87 GLN B CA 1
ATOM 4071 C C . GLN B 1 91 ? -3.245 9.503 -17.054 1.00 12.96 87 GLN B C 1
ATOM 4072 O O . GLN B 1 91 ? -3.344 10.308 -17.986 1.00 14.73 87 GLN B O 1
ATOM 4086 N N . GLN B 1 92 ? -3.219 8.178 -17.255 1.00 16.62 88 GLN B N 1
ATOM 4087 C CA . GLN B 1 92 ? -3.324 7.642 -18.605 1.00 16.37 88 GLN B CA 1
ATOM 4088 C C . GLN B 1 92 ? -4.607 8.096 -19.302 1.00 15.89 88 GLN B C 1
ATOM 4089 O O . GLN B 1 92 ? -4.586 8.381 -20.496 1.00 15.61 88 GLN B O 1
ATOM 4103 N N . SER B 1 93 ? -5.727 8.197 -18.581 1.00 12.40 89 SER B N 1
ATOM 4104 C CA . SER B 1 93 ? -6.963 8.601 -19.252 1.00 12.38 89 SER B CA 1
ATOM 4105 C C . SER B 1 93 ? -6.888 10.054 -19.733 1.00 11.78 89 SER B C 1
ATOM 4106 O O . SER B 1 93 ? -7.444 10.398 -20.792 1.00 8.93 89 SER B O 1
ATOM 4114 N N . LEU B 1 94 ? -6.173 10.911 -19.001 1.00 16.98 90 LEU B N 1
ATOM 4115 C CA . LEU B 1 94 ? -6.025 12.289 -19.457 1.00 14.28 90 LEU B CA 1
ATOM 4116 C C . LEU B 1 94 ? -5.117 12.356 -20.658 1.00 13.93 90 LEU B C 1
ATOM 4117 O O . LEU B 1 94 ? -5.330 13.196 -21.535 1.00 12.53 90 LEU B O 1
ATOM 4133 N N . ASP B 1 95 ? -4.050 11.545 -20.653 1.00 14.62 91 ASP B N 1
ATOM 4134 C CA . ASP B 1 95 ? -3.082 11.569 -21.744 1.00 15.88 91 ASP B CA 1
ATOM 4135 C C . ASP B 1 95 ? -3.725 11.110 -23.047 1.00 15.01 91 ASP B C 1
ATOM 4136 O O . ASP B 1 95 ? -3.346 11.579 -24.121 1.00 16.48 91 ASP B O 1
ATOM 4145 N N . GLU B 1 96 ? -4.705 10.206 -22.963 1.00 16.87 92 GLU B N 1
ATOM 4146 C CA . GLU B 1 96 ? -5.460 9.806 -24.144 1.00 10.54 92 GLU B CA 1
ATOM 4147 C C . GLU B 1 96 ? -6.340 10.925 -24.681 1.00 15.03 92 GLU B C 1
ATOM 4148 O O . GLU B 1 96 ? -6.785 10.843 -25.824 1.00 13.31 92 GLU B O 1
ATOM 4160 N N . ILE B 1 97 ? -6.623 11.964 -23.891 1.00 17.81 93 ILE B N 1
ATOM 4161 C CA . ILE B 1 97 ? -7.517 13.019 -24.367 1.00 21.04 93 ILE B CA 1
ATOM 4162 C C . ILE B 1 97 ? -6.952 13.703 -25.596 1.00 13.52 93 ILE B C 1
ATOM 4163 O O . ILE B 1 97 ? -7.701 14.145 -26.463 1.00 16.53 93 ILE B O 1
ATOM 4179 N N . HIS B 1 98 ? -5.631 13.770 -25.719 1.00 16.44 94 HIS B N 1
ATOM 4180 C CA . HIS B 1 98 ? -5.063 14.409 -26.899 1.00 15.64 94 HIS B CA 1
ATOM 4181 C C . HIS B 1 98 ? -5.487 13.699 -28.184 1.00 14.04 94 HIS B C 1
ATOM 4182 O O . HIS B 1 98 ? -5.853 14.347 -29.167 1.00 15.00 94 HIS B O 1
ATOM 4196 N N A SER B 1 99 ? -5.459 12.366 -28.180 0.36 17.09 95 SER B N 1
ATOM 4197 N N B SER B 1 99 ? -5.473 12.358 -28.180 0.64 17.17 95 SER B N 1
ATOM 4198 C CA A SER B 1 99 ? -5.881 11.604 -29.349 0.36 13.62 95 SER B CA 1
ATOM 4199 C CA B SER B 1 99 ? -5.887 11.575 -29.346 0.64 13.57 95 SER B CA 1
ATOM 4200 C C A SER B 1 99 ? -7.381 11.718 -29.589 0.36 14.25 95 SER B C 1
ATOM 4201 C C B SER B 1 99 ? -7.388 11.651 -29.590 0.64 14.15 95 SER B C 1
ATOM 4202 O O A SER B 1 99 ? -7.822 11.818 -30.742 0.36 16.42 95 SER B O 1
ATOM 4203 O O B SER B 1 99 ? -7.836 11.644 -30.745 0.64 16.62 95 SER B O 1
ATOM 4218 N N . PHE B 1 100 ? -8.188 11.690 -28.524 1.00 17.09 96 PHE B N 1
ATOM 4219 C CA . PHE B 1 100 ? -9.631 11.812 -28.705 1.00 7.51 96 PHE B CA 1
ATOM 4220 C C . PHE B 1 100 ? -9.962 13.126 -29.384 1.00 12.14 96 PHE B C 1
ATOM 4221 O O . PHE B 1 100 ? -10.806 13.177 -30.294 1.00 12.35 96 PHE B O 1
ATOM 4239 N N . ARG B 1 101 ? -9.304 14.201 -28.971 1.00 12.78 97 ARG B N 1
ATOM 4240 C CA . ARG B 1 101 ? -9.555 15.499 -29.582 1.00 18.13 97 ARG B CA 1
ATOM 4241 C C . ARG B 1 101 ? -9.112 15.492 -31.035 1.00 17.29 97 ARG B C 1
ATOM 4242 O O . ARG B 1 101 ? -9.852 15.920 -31.918 1.00 11.92 97 ARG B O 1
ATOM 4263 N N . GLU B 1 102 ? -7.923 14.956 -31.319 1.00 17.58 98 GLU B N 1
ATOM 4264 C CA . GLU B 1 102 ? -7.525 14.830 -32.718 1.00 16.58 98 GLU B CA 1
ATOM 4265 C C . GLU B 1 102 ? -8.559 14.049 -33.522 1.00 16.87 98 GLU B C 1
ATOM 4266 O O . GLU B 1 102 ? -8.912 14.450 -34.634 1.00 16.12 98 GLU B O 1
ATOM 4278 N N . GLN B 1 103 ? -9.069 12.940 -32.971 1.00 16.39 99 GLN B N 1
ATOM 4279 C CA . GLN B 1 103 ? -10.061 12.147 -33.688 1.00 19.90 99 GLN B CA 1
ATOM 4280 C C . GLN B 1 103 ? -11.318 12.964 -33.944 1.00 12.94 99 GLN B C 1
ATOM 4281 O O . GLN B 1 103 ? -11.905 12.880 -35.031 1.00 14.90 99 GLN B O 1
ATOM 4295 N N . ILE B 1 104 ? -11.731 13.787 -32.977 1.00 17.82 100 ILE B N 1
ATOM 4296 C CA . ILE B 1 104 ? -12.928 14.609 -33.170 1.00 14.78 100 ILE B CA 1
ATOM 4297 C C . ILE B 1 104 ? -12.733 15.577 -34.323 1.00 15.80 100 ILE B C 1
ATOM 4298 O O . ILE B 1 104 ? -13.591 15.695 -35.195 1.00 15.19 100 ILE B O 1
ATOM 4314 N N . LEU B 1 105 ? -11.631 16.337 -34.300 1.00 17.48 101 LEU B N 1
ATOM 4315 C CA . LEU B 1 105 ? -11.363 17.320 -35.352 1.00 18.49 101 LEU B CA 1
ATOM 4316 C C . LEU B 1 105 ? -11.236 16.651 -36.717 1.00 20.37 101 LEU B C 1
ATOM 4317 O O . LEU B 1 105 ? -11.656 17.220 -37.733 1.00 18.03 101 LEU B O 1
ATOM 4333 N N . ARG B 1 106 ? -10.761 15.405 -36.748 1.00 13.66 102 ARG B N 1
ATOM 4334 C CA . ARG B 1 106 ? -10.668 14.676 -38.008 1.00 22.46 102 ARG B CA 1
ATOM 4335 C C . ARG B 1 106 ? -12.042 14.258 -38.515 1.00 20.94 102 ARG B C 1
ATOM 4336 O O . ARG B 1 106 ? -12.368 14.458 -39.685 1.00 15.96 102 ARG B O 1
ATOM 4357 N N . VAL B 1 107 ? -12.868 13.680 -37.652 1.00 17.44 103 VAL B N 1
ATOM 4358 C CA . VAL B 1 107 ? -14.179 13.210 -38.088 1.00 20.55 103 VAL B CA 1
ATOM 4359 C C . VAL B 1 107 ? -15.068 14.372 -38.536 1.00 21.29 103 VAL B C 1
ATOM 4360 O O . VAL B 1 107 ? -15.795 14.253 -39.529 1.00 20.80 103 VAL B O 1
ATOM 4373 N N . LYS B 1 108 ? -15.061 15.494 -37.800 1.00 18.72 104 LYS B N 1
ATOM 4374 C CA . LYS B 1 108 ? -15.826 16.682 -38.181 1.00 20.29 104 LYS B CA 1
ATOM 4375 C C . LYS B 1 108 ? -15.166 17.484 -39.300 1.00 25.96 104 LYS B C 1
ATOM 4376 O O . LYS B 1 108 ? -15.816 18.377 -39.872 1.00 20.59 104 LYS B O 1
ATOM 4395 N N . ASP B 1 109 ? -13.909 17.175 -39.608 1.00 22.72 105 ASP B N 1
ATOM 4396 C CA . ASP B 1 109 ? -13.051 17.939 -40.511 1.00 19.77 105 ASP B CA 1
ATOM 4397 C C . ASP B 1 109 ? -13.203 19.439 -40.273 1.00 26.19 105 ASP B C 1
ATOM 4398 O O . ASP B 1 109 ? -13.597 20.221 -41.140 1.00 22.05 105 ASP B O 1
ATOM 4407 N N . GLN B 1 110 ? -12.854 19.816 -39.051 1.00 20.66 106 GLN B N 1
ATOM 4408 C CA . GLN B 1 110 ? -12.806 21.194 -38.610 1.00 19.57 106 GLN B CA 1
ATOM 4409 C C . GLN B 1 110 ? -11.563 21.377 -37.762 1.00 17.62 106 GLN B C 1
ATOM 4410 O O . GLN B 1 110 ? -11.074 20.431 -37.149 1.00 23.83 106 GLN B O 1
ATOM 4424 N N . ASP B 1 111 ? -11.064 22.607 -37.736 1.00 15.49 107 ASP B N 1
ATOM 4425 C CA . ASP B 1 111 ? -9.941 22.945 -36.872 1.00 13.26 107 ASP B CA 1
ATOM 4426 C C . ASP B 1 111 ? -10.364 23.122 -35.416 1.00 19.56 107 ASP B C 1
ATOM 4427 O O . ASP B 1 111 ? -9.530 22.973 -34.520 1.00 19.33 107 ASP B O 1
ATOM 4436 N N . GLU B 1 112 ? -11.630 23.480 -35.175 1.00 19.70 108 GLU B N 1
ATOM 4437 C CA . GLU B 1 112 ? -12.206 23.661 -33.851 1.00 21.70 108 GLU B CA 1
ATOM 4438 C C . GLU B 1 112 ? -13.607 23.064 -33.831 1.00 24.20 108 GLU B C 1
ATOM 4439 O O . GLU B 1 112 ? -14.340 23.153 -34.816 1.00 19.20 108 GLU B O 1
ATOM 4451 N N . VAL B 1 113 ? -13.982 22.468 -32.707 1.00 15.64 109 VAL B N 1
ATOM 4452 C CA . VAL B 1 113 ? -15.289 21.831 -32.547 1.00 16.82 109 VAL B CA 1
ATOM 4453 C C . VAL B 1 113 ? -15.751 22.112 -31.116 1.00 12.58 109 VAL B C 1
ATOM 4454 O O . VAL B 1 113 ? -14.920 22.053 -30.187 1.00 13.63 109 VAL B O 1
ATOM 4467 N N . PRO B 1 114 ? -17.036 22.403 -30.860 1.00 10.01 110 PRO B N 1
ATOM 4468 C CA . PRO B 1 114 ? -17.473 22.550 -29.466 1.00 11.68 110 PRO B CA 1
ATOM 4469 C C . PRO B 1 114 ? -17.136 21.302 -28.674 1.00 14.65 110 PRO B C 1
ATOM 4470 O O . PRO B 1 114 ? -17.517 20.180 -29.048 1.00 11.96 110 PRO B O 1
ATOM 4481 N N . MET B 1 115 ? -16.408 21.501 -27.581 1.00 10.70 111 MET B N 1
ATOM 4482 C CA . MET B 1 115 ? -16.065 20.397 -26.697 1.00 11.93 111 MET B CA 1
ATOM 4483 C C . MET B 1 115 ? -15.718 20.960 -25.330 1.00 12.29 111 MET B C 1
ATOM 4484 O O . MET B 1 115 ? -15.406 22.143 -25.177 1.00 16.51 111 MET B O 1
ATOM 4498 N N . ILE B 1 116 ? -15.851 20.106 -24.333 1.00 10.46 112 ILE B N 1
ATOM 4499 C CA . ILE B 1 116 ? -15.508 20.434 -22.964 1.00 10.51 112 ILE B CA 1
ATOM 4500 C C . ILE B 1 116 ? -14.686 19.283 -22.417 1.00 9.93 112 ILE B C 1
ATOM 4501 O O . ILE B 1 116 ? -14.982 18.123 -22.697 1.00 10.23 112 ILE B O 1
ATOM 4517 N N . LEU B 1 117 ? -13.696 19.607 -21.581 1.00 8.17 113 LEU B N 1
ATOM 4518 C CA . LEU B 1 117 ? -12.895 18.621 -20.865 1.00 13.75 113 LEU B CA 1
ATOM 4519 C C . LEU B 1 117 ? -13.467 18.392 -19.469 1.00 9.95 113 LEU B C 1
ATOM 4520 O O . LEU B 1 117 ? -13.714 19.348 -18.722 1.00 13.30 113 LEU B O 1
ATOM 4536 N N . VAL B 1 118 ? -13.719 17.120 -19.152 1.00 9.91 114 VAL B N 1
ATOM 4537 C CA . VAL B 1 118 ? -14.374 16.689 -17.917 1.00 14.12 114 VAL B CA 1
ATOM 4538 C C . VAL B 1 118 ? -13.475 15.708 -17.164 1.00 11.10 114 VAL B C 1
ATOM 4539 O O . VAL B 1 118 ? -13.065 14.675 -17.706 1.00 11.88 114 VAL B O 1
ATOM 4552 N N . GLY B 1 119 ? -13.116 16.062 -15.945 1.00 12.21 115 GLY B N 1
ATOM 4553 C CA . GLY B 1 119 ? -12.397 15.197 -15.045 1.00 8.72 115 GLY B CA 1
ATOM 4554 C C . GLY B 1 119 ? -13.398 14.540 -14.124 1.00 8.65 115 GLY B C 1
ATOM 4555 O O . GLY B 1 119 ? -13.893 15.171 -13.185 1.00 14.07 115 GLY B O 1
ATOM 4559 N N . ASN B 1 120 ? -13.737 13.286 -14.403 1.00 12.84 116 ASN B N 1
ATOM 4560 C CA . ASN B 1 120 ? -14.784 12.580 -13.688 1.00 11.63 116 ASN B CA 1
ATOM 4561 C C . ASN B 1 120 ? -14.171 11.819 -12.538 1.00 15.72 116 ASN B C 1
ATOM 4562 O O . ASN B 1 120 ? -12.947 11.690 -12.423 1.00 12.00 116 ASN B O 1
ATOM 4573 N N . LYS B 1 121 ? -15.058 11.314 -11.684 1.00 12.77 117 LYS B N 1
ATOM 4574 C CA . LYS B 1 121 ? -14.722 10.543 -10.504 1.00 13.66 117 LYS B CA 1
ATOM 4575 C C . LYS B 1 121 ? -14.090 11.421 -9.453 1.00 18.76 117 LYS B C 1
ATOM 4576 O O . LYS B 1 121 ? -13.296 10.959 -8.634 1.00 12.06 117 LYS B O 1
ATOM 4595 N N . CYS B 1 122 ? -14.472 12.693 -9.455 1.00 14.39 118 CYS B N 1
ATOM 4596 C CA . CYS B 1 122 ? -13.799 13.616 -8.551 1.00 13.70 118 CYS B CA 1
ATOM 4597 C C . CYS B 1 122 ? -14.151 13.359 -7.077 1.00 17.47 118 CYS B C 1
ATOM 4598 O O . CYS B 1 122 ? -13.542 14.000 -6.217 1.00 18.24 118 CYS B O 1
ATOM 4606 N N . ASP B 1 123 ? -15.047 12.396 -6.773 1.00 12.74 119 ASP B N 1
ATOM 4607 C CA . ASP B 1 123 ? -15.279 11.938 -5.403 1.00 24.65 119 ASP B CA 1
ATOM 4608 C C . ASP B 1 123 ? -14.143 11.053 -4.892 1.00 17.77 119 ASP B C 1
ATOM 4609 O O . ASP B 1 123 ? -14.001 10.877 -3.669 1.00 17.62 119 ASP B O 1
ATOM 4618 N N . LEU B 1 124 ? -13.335 10.503 -5.800 1.00 19.75 120 LEU B N 1
ATOM 4619 C CA . LEU B 1 124 ? -12.254 9.573 -5.450 1.00 18.24 120 LEU B CA 1
ATOM 4620 C C . LEU B 1 124 ? -10.981 10.343 -5.148 1.00 18.29 120 LEU B C 1
ATOM 4621 O O . LEU B 1 124 ? -9.915 10.090 -5.713 1.00 16.19 120 LEU B O 1
ATOM 4637 N N . GLU B 1 125 ? -11.103 11.319 -4.248 1.00 22.78 121 GLU B N 1
ATOM 4638 C CA . GLU B 1 125 ? -9.947 12.111 -3.837 1.00 19.05 121 GLU B CA 1
ATOM 4639 C C . GLU B 1 125 ? -8.813 11.232 -3.300 1.00 19.68 121 GLU B C 1
ATOM 4640 O O . GLU B 1 125 ? -7.634 11.510 -3.558 1.00 22.57 121 GLU B O 1
ATOM 4652 N N . GLU B 1 126 ? -9.141 10.162 -2.561 1.00 18.20 122 GLU B N 1
ATOM 4653 C CA . GLU B 1 126 ? -8.119 9.222 -2.095 1.00 16.41 122 GLU B CA 1
ATOM 4654 C C . GLU B 1 126 ? -7.300 8.608 -3.225 1.00 17.22 122 GLU B C 1
ATOM 4655 O O . GLU B 1 126 ? -6.218 8.068 -2.967 1.00 16.33 122 GLU B O 1
ATOM 4667 N N . HIS B 1 127 ? -7.796 8.642 -4.457 1.00 17.28 123 HIS B N 1
ATOM 4668 C CA . HIS B 1 127 ? -7.110 8.010 -5.578 1.00 15.02 123 HIS B CA 1
ATOM 4669 C C . HIS B 1 127 ? -6.656 9.016 -6.604 1.00 13.60 123 HIS B C 1
ATOM 4670 O O . HIS B 1 127 ? -6.245 8.623 -7.698 1.00 13.79 123 HIS B O 1
ATOM 4684 N N . ARG B 1 128 ? -6.732 10.298 -6.290 1.00 15.31 124 ARG B N 1
ATOM 4685 C CA . ARG B 1 128 ? -6.382 11.303 -7.263 1.00 10.16 124 ARG B CA 1
ATOM 4686 C C . ARG B 1 128 ? -4.908 11.201 -7.643 1.00 20.48 124 ARG B C 1
ATOM 4687 O O . ARG B 1 128 ? -4.033 11.058 -6.776 1.00 20.19 124 ARG B O 1
ATOM 4708 N N . GLU B 1 129 ? -4.642 11.260 -8.947 1.00 15.04 125 GLU B N 1
ATOM 4709 C CA . GLU B 1 129 ? -3.294 11.531 -9.440 1.00 26.05 125 GLU B CA 1
ATOM 4710 C C . GLU B 1 129 ? -3.237 12.585 -10.531 1.00 21.39 125 GLU B C 1
ATOM 4711 O O . GLU B 1 129 ? -2.132 13.033 -10.860 1.00 20.43 125 GLU B O 1
ATOM 4723 N N . VAL B 1 130 ? -4.373 13.023 -11.065 1.00 19.11 126 VAL B N 1
ATOM 4724 C CA . VAL B 1 130 ? -4.446 14.187 -11.936 1.00 12.79 126 VAL B CA 1
ATOM 4725 C C . VAL B 1 130 ? -4.975 15.365 -11.133 1.00 18.51 126 VAL B C 1
ATOM 4726 O O . VAL B 1 130 ? -6.119 15.347 -10.645 1.00 15.21 126 VAL B O 1
ATOM 4739 N N . SER B 1 131 ? -4.168 16.410 -11.032 1.00 12.22 127 SER B N 1
ATOM 4740 C CA . SER B 1 131 ? -4.585 17.546 -10.240 1.00 15.64 127 SER B CA 1
ATOM 4741 C C . SER B 1 131 ? -5.614 18.361 -11.017 1.00 22.96 127 SER B C 1
ATOM 4742 O O . SER B 1 131 ? -5.710 18.271 -12.249 1.00 25.36 127 SER B O 1
ATOM 4750 N N . THR B 1 132 ? -6.419 19.139 -10.281 1.00 18.04 128 THR B N 1
ATOM 4751 C CA . THR B 1 132 ? -7.341 20.065 -10.944 1.00 14.01 128 THR B CA 1
ATOM 4752 C C . THR B 1 132 ? -6.573 20.972 -11.888 1.00 20.75 128 THR B C 1
ATOM 4753 O O . THR B 1 132 ? -6.977 21.191 -13.038 1.00 14.67 128 THR B O 1
ATOM 4764 N N . GLU B 1 133 ? -5.449 21.495 -11.410 1.00 16.48 129 GLU B N 1
ATOM 4765 C CA . GLU B 1 133 ? -4.624 22.390 -12.192 1.00 13.58 129 GLU B CA 1
ATOM 4766 C C . GLU B 1 133 ? -4.105 21.703 -13.440 1.00 13.44 129 GLU B C 1
ATOM 4767 O O . GLU B 1 133 ? -3.947 22.347 -14.477 1.00 15.21 129 GLU B O 1
ATOM 4779 N N . ALA B 1 134 ? -3.870 20.388 -13.371 1.00 17.45 130 ALA B N 1
ATOM 4780 C CA . ALA B 1 134 ? -3.334 19.669 -14.516 1.00 15.72 130 ALA B CA 1
ATOM 4781 C C . ALA B 1 134 ? -4.408 19.482 -15.572 1.00 15.04 130 ALA B C 1
ATOM 4782 O O . ALA B 1 134 ? -4.126 19.564 -16.759 1.00 16.28 130 ALA B O 1
ATOM 4789 N N . GLY B 1 135 ? -5.644 19.204 -15.144 1.00 18.89 131 GLY B N 1
ATOM 4790 C CA . GLY B 1 135 ? -6.738 19.155 -16.098 1.00 17.20 131 GLY B CA 1
ATOM 4791 C C . GLY B 1 135 ? -7.003 20.507 -16.735 1.00 15.55 131 GLY B C 1
ATOM 4792 O O . GLY B 1 135 ? -7.185 20.603 -17.956 1.00 16.29 131 GLY B O 1
ATOM 4796 N N . GLN B 1 136 ? -7.009 21.566 -15.918 1.00 16.38 132 GLN B N 1
ATOM 4797 C CA . GLN B 1 136 ? -7.133 22.938 -16.422 1.00 11.63 132 GLN B CA 1
ATOM 4798 C C . GLN B 1 136 ? -6.036 23.254 -17.428 1.00 13.90 132 GLN B C 1
ATOM 4799 O O . GLN B 1 136 ? -6.276 23.936 -18.431 1.00 18.56 132 GLN B O 1
ATOM 4813 N N . ALA B 1 137 ? -4.839 22.721 -17.211 1.00 16.61 133 ALA B N 1
ATOM 4814 C CA . ALA B 1 137 ? -3.747 22.982 -18.142 1.00 19.24 133 ALA B CA 1
ATOM 4815 C C . ALA B 1 137 ? -4.040 22.401 -19.512 1.00 16.92 133 ALA B C 1
ATOM 4816 O O . ALA B 1 137 ? -3.752 23.042 -20.523 1.00 16.48 133 ALA B O 1
ATOM 4823 N N . VAL B 1 138 ? -4.621 21.193 -19.572 1.00 14.23 134 VAL B N 1
ATOM 4824 C CA . VAL B 1 138 ? -4.912 20.585 -20.869 1.00 12.34 134 VAL B CA 1
ATOM 4825 C C . VAL B 1 138 ? -5.989 21.382 -21.578 1.00 15.87 134 VAL B C 1
ATOM 4826 O O . VAL B 1 138 ? -5.898 21.641 -22.779 1.00 14.47 134 VAL B O 1
ATOM 4839 N N . ALA B 1 139 ? -7.054 21.746 -20.841 1.00 10.87 135 ALA B N 1
ATOM 4840 C CA . ALA B 1 139 ? -8.164 22.464 -21.438 1.00 15.75 135 ALA B CA 1
ATOM 4841 C C . ALA B 1 139 ? -7.702 23.822 -21.934 1.00 15.96 135 ALA B C 1
ATOM 4842 O O . ALA B 1 139 ? -8.080 24.258 -23.025 1.00 13.95 135 ALA B O 1
ATOM 4849 N N . LYS B 1 140 ? -6.859 24.491 -21.149 1.00 16.67 136 LYS B N 1
ATOM 4850 C CA . LYS B 1 140 ? -6.366 25.805 -21.555 1.00 15.57 136 LYS B CA 1
ATOM 4851 C C . LYS B 1 140 ? -5.583 25.725 -22.857 1.00 16.05 136 LYS B C 1
ATOM 4852 O O . LYS B 1 140 ? -5.647 26.646 -23.686 1.00 18.84 136 LYS B O 1
ATOM 4871 N N . SER B 1 141 ? -4.788 24.657 -23.034 1.00 19.66 137 SER B N 1
ATOM 4872 C CA . SER B 1 141 ? -3.957 24.532 -24.228 1.00 13.66 137 SER B CA 1
ATOM 4873 C C . SER B 1 141 ? -4.791 24.396 -25.489 1.00 18.22 137 SER B C 1
ATOM 4874 O O . SER B 1 141 ? -4.311 24.733 -26.577 1.00 18.58 137 SER B O 1
ATOM 4882 N N . TYR B 1 142 ? -6.043 23.971 -25.353 1.00 17.18 138 TYR B N 1
ATOM 4883 C CA . TYR B 1 142 ? -6.966 23.838 -26.475 1.00 21.99 138 TYR B CA 1
ATOM 4884 C C . TYR B 1 142 ? -8.038 24.901 -26.423 1.00 12.62 138 TYR B C 1
ATOM 4885 O O . TYR B 1 142 ? -8.927 24.931 -27.295 1.00 17.76 138 TYR B O 1
ATOM 4903 N N A SER B 1 143 ? -7.956 25.794 -25.440 0.46 18.64 139 SER B N 1
ATOM 4904 N N B SER B 1 143 ? -8.004 25.774 -25.415 0.54 18.62 139 SER B N 1
ATOM 4905 C CA A SER B 1 143 ? -8.939 26.840 -25.205 0.46 20.05 139 SER B CA 1
ATOM 4906 C CA B SER B 1 143 ? -8.964 26.869 -25.286 0.54 20.04 139 SER B CA 1
ATOM 4907 C C A SER B 1 143 ? -10.350 26.259 -25.262 0.46 19.55 139 SER B C 1
ATOM 4908 C C B SER B 1 143 ? -10.395 26.333 -25.191 0.54 19.53 139 SER B C 1
ATOM 4909 O O A SER B 1 143 ? -11.180 26.623 -26.096 0.46 17.34 139 SER B O 1
ATOM 4910 O O B SER B 1 143 ? -11.306 26.824 -25.858 0.54 18.49 139 SER B O 1
ATOM 4925 N N . ILE B 1 144 ? -10.586 25.318 -24.357 1.00 13.87 140 ILE B N 1
ATOM 4926 C CA . ILE B 1 144 ? -11.907 24.728 -24.143 1.00 17.65 140 ILE B CA 1
ATOM 4927 C C . ILE B 1 144 ? -12.215 24.786 -22.648 1.00 12.28 140 ILE B C 1
ATOM 4928 O O . ILE B 1 144 ? -11.306 24.872 -21.795 1.00 14.50 140 ILE B O 1
ATOM 4945 N N . PRO B 1 145 ? -13.497 24.765 -22.301 1.00 14.21 141 PRO B N 1
ATOM 4946 C CA . PRO B 1 145 ? -13.874 24.791 -20.893 1.00 15.76 141 PRO B CA 1
ATOM 4947 C C . PRO B 1 145 ? -13.556 23.482 -20.212 1.00 11.24 141 PRO B C 1
ATOM 4948 O O . PRO B 1 145 ? -13.396 22.429 -20.837 1.00 10.25 141 PRO B O 1
ATOM 4959 N N . PHE B 1 146 ? -13.492 23.579 -18.895 1.00 16.22 142 PHE B N 1
ATOM 4960 C CA . PHE B 1 146 ? -13.036 22.492 -18.060 1.00 16.31 142 PHE B CA 1
ATOM 4961 C C . PHE B 1 146 ? -13.933 22.377 -16.831 1.00 14.01 142 PHE B C 1
ATOM 4962 O O . PHE B 1 146 ? -14.325 23.381 -16.234 1.00 13.52 142 PHE B O 1
ATOM 4979 N N . MET B 1 147 ? -14.175 21.137 -16.409 1.00 18.13 143 MET B N 1
ATOM 4980 C CA . MET B 1 147 ? -14.986 20.846 -15.244 1.00 21.78 143 MET B CA 1
ATOM 4981 C C . MET B 1 147 ? -14.553 19.521 -14.665 1.00 12.52 143 MET B C 1
ATOM 4982 O O . MET B 1 147 ? -14.252 18.607 -15.422 1.00 16.10 143 MET B O 1
ATOM 4996 N N . GLU B 1 148 ? -14.568 19.411 -13.334 1.00 14.20 144 GLU B N 1
ATOM 4997 C CA . GLU B 1 148 ? -14.585 18.113 -12.671 1.00 11.97 144 GLU B CA 1
ATOM 4998 C C . GLU B 1 148 ? -16.005 17.754 -12.235 1.00 12.43 144 GLU B C 1
ATOM 4999 O O . GLU B 1 148 ? -16.797 18.604 -11.832 1.00 13.75 144 GLU B O 1
ATOM 5011 N N . THR B 1 149 ? -16.302 16.462 -12.305 1.00 10.27 145 THR B N 1
ATOM 5012 C CA . THR B 1 149 ? -17.630 15.936 -12.142 1.00 12.44 145 THR B CA 1
ATOM 5013 C C . THR B 1 149 ? -17.503 14.671 -11.338 1.00 12.53 145 THR B C 1
ATOM 5014 O O . THR B 1 149 ? -16.424 14.089 -11.234 1.00 10.00 145 THR B O 1
ATOM 5025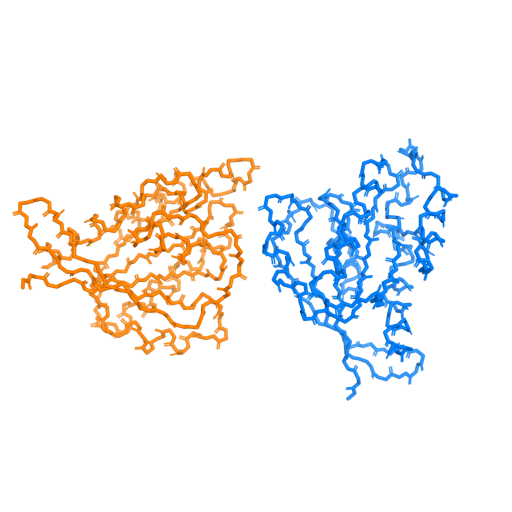 N N . SER B 1 150 ? -18.627 14.230 -10.813 1.00 15.10 146 SER B N 1
ATOM 5026 C CA . SER B 1 150 ? -18.743 12.911 -10.248 1.00 12.92 146 SER B CA 1
ATOM 5027 C C . SER B 1 150 ? -20.146 12.415 -10.541 1.00 11.22 146 SER B C 1
ATOM 5028 O O . SER B 1 150 ? -21.137 13.010 -10.114 1.00 12.51 146 SER B O 1
ATOM 5036 N N . ALA B 1 151 ? -20.208 11.299 -11.246 1.00 14.90 147 ALA B N 1
ATOM 5037 C CA . ALA B 1 151 ? -21.487 10.683 -11.548 1.00 11.03 147 ALA B CA 1
ATOM 5038 C C . ALA B 1 151 ? -22.047 10.006 -10.313 1.00 11.16 147 ALA B C 1
ATOM 5039 O O . ALA B 1 151 ? -23.269 9.890 -10.176 1.00 17.23 147 ALA B O 1
ATOM 5046 N N . LYS B 1 152 ? -21.153 9.589 -9.395 1.00 17.67 148 LYS B N 1
ATOM 5047 C CA . LYS B 1 152 ? -21.547 8.948 -8.140 1.00 12.47 148 LYS B CA 1
ATOM 5048 C C . LYS B 1 152 ? -22.232 9.940 -7.199 1.00 9.97 148 LYS B C 1
ATOM 5049 O O . LYS B 1 152 ? -23.349 9.683 -6.742 1.00 12.23 148 LYS B O 1
ATOM 5068 N N . LYS B 1 153 ? -21.606 11.089 -6.951 1.00 13.70 149 LYS B N 1
ATOM 5069 C CA . LYS B 1 153 ? -22.163 12.130 -6.085 1.00 18.87 149 LYS B CA 1
ATOM 5070 C C . LYS B 1 153 ? -22.992 13.175 -6.819 1.00 14.46 149 LYS B C 1
ATOM 5071 O O . LYS B 1 153 ? -23.446 14.131 -6.186 1.00 17.17 149 LYS B O 1
ATOM 5090 N N . ARG B 1 154 ? -23.241 13.010 -8.119 1.00 14.08 150 ARG B N 1
ATOM 5091 C CA . ARG B 1 154 ? -24.011 13.991 -8.891 1.00 10.77 150 ARG B CA 1
ATOM 5092 C C . ARG B 1 154 ? -23.415 15.397 -8.749 1.00 15.01 150 ARG B C 1
ATOM 5093 O O . ARG B 1 154 ? -24.086 16.362 -8.361 1.00 23.28 150 ARG B O 1
ATOM 5114 N N . ILE B 1 155 ? -22.139 15.524 -9.070 1.00 10.94 151 ILE B N 1
ATOM 5115 C CA . ILE B 1 155 ? -21.453 16.807 -9.035 1.00 12.55 151 ILE B CA 1
ATOM 5116 C C . ILE B 1 155 ? -21.219 17.244 -10.473 1.00 20.23 151 ILE B C 1
ATOM 5117 O O . ILE B 1 155 ? -20.499 16.570 -11.216 1.00 11.01 151 ILE B O 1
ATOM 5133 N N . ASN B 1 156 ? -21.810 18.376 -10.862 1.00 11.60 152 ASN B N 1
ATOM 5134 C CA . ASN B 1 156 ? -21.528 19.015 -12.137 1.00 15.32 152 ASN B CA 1
ATOM 5135 C C . ASN B 1 156 ? -21.971 18.169 -13.332 1.00 11.42 152 ASN B C 1
ATOM 5136 O O . ASN B 1 156 ? -21.420 18.313 -14.428 1.00 13.85 152 ASN B O 1
ATOM 5147 N N . VAL B 1 157 ? -22.972 17.297 -13.159 1.00 15.77 153 VAL B N 1
ATOM 5148 C CA . VAL B 1 157 ? -23.404 16.451 -14.270 1.00 10.84 153 VAL B CA 1
ATOM 5149 C C . VAL B 1 157 ? -24.218 17.270 -15.270 1.00 14.72 153 VAL B C 1
ATOM 5150 O O . VAL B 1 157 ? -23.898 17.335 -16.459 1.00 13.30 153 VAL B O 1
ATOM 5163 N N . GLU B 1 158 ? -25.305 17.888 -14.814 1.00 18.21 154 GLU B N 1
ATOM 5164 C CA . GLU B 1 158 ? -26.064 18.731 -15.728 1.00 11.77 154 GLU B CA 1
ATOM 5165 C C . GLU B 1 158 ? -25.216 19.922 -16.168 1.00 16.43 154 GLU B C 1
ATOM 5166 O O . GLU B 1 158 ? -25.338 20.406 -17.298 1.00 15.97 154 GLU B O 1
ATOM 5178 N N . GLU B 1 159 ? -24.306 20.377 -15.305 1.00 14.69 155 GLU B N 1
ATOM 5179 C CA . GLU B 1 159 ? -23.488 21.527 -15.659 1.00 21.19 155 GLU B CA 1
ATOM 5180 C C . GLU B 1 159 ? -22.654 21.255 -16.906 1.00 12.15 155 GLU B C 1
ATOM 5181 O O . GLU B 1 159 ? -22.504 22.137 -17.759 1.00 14.54 155 GLU B O 1
ATOM 5193 N N . ALA B 1 160 ? -22.118 20.025 -17.027 1.00 10.98 156 ALA B N 1
ATOM 5194 C CA . ALA B 1 160 ? -21.170 19.664 -18.081 1.00 11.92 156 ALA B CA 1
ATOM 5195 C C . ALA B 1 160 ? -21.887 19.620 -19.409 1.00 15.05 156 ALA B C 1
ATOM 5196 O O . ALA B 1 160 ? -21.405 20.160 -20.420 1.00 11.45 156 ALA B O 1
ATOM 5203 N N . PHE B 1 161 ? -23.059 18.981 -19.405 1.00 11.05 157 PHE B N 1
ATOM 5204 C CA . PHE B 1 161 ? -23.878 18.869 -20.609 1.00 9.45 157 PHE B CA 1
ATOM 5205 C C . PHE B 1 161 ? -24.504 20.202 -21.008 1.00 14.05 157 PHE B C 1
ATOM 5206 O O . PHE B 1 161 ? -24.553 20.532 -22.200 1.00 17.71 157 PHE B O 1
ATOM 5223 N N . TYR B 1 162 ? -25.023 20.979 -20.049 1.00 10.93 158 TYR B N 1
ATOM 5224 C CA . TYR B 1 162 ? -25.578 22.284 -20.438 1.00 16.74 158 TYR B CA 1
ATOM 5225 C C . TYR B 1 162 ? -24.490 23.259 -20.895 1.00 14.15 158 TYR B C 1
ATOM 5226 O O . TYR B 1 162 ? -24.714 24.063 -21.813 1.00 14.03 158 TYR B O 1
ATOM 5244 N N . GLN B 1 163 ? -23.312 23.240 -20.266 1.00 12.55 159 GLN B N 1
ATOM 5245 C CA . GLN B 1 163 ? -22.250 24.118 -20.752 1.00 10.47 159 GLN B CA 1
ATOM 5246 C C . GLN B 1 163 ? -21.841 23.705 -22.162 1.00 22.00 159 GLN B C 1
ATOM 5247 O O . GLN B 1 163 ? -21.474 24.554 -22.986 1.00 13.20 159 GLN B O 1
ATOM 5261 N N . LEU B 1 164 ? -21.933 22.406 -22.473 1.00 12.29 160 LEU B N 1
ATOM 5262 C CA . LEU B 1 164 ? -21.634 21.966 -23.824 1.00 7.16 160 LEU B CA 1
ATOM 5263 C C . LEU B 1 164 ? -22.641 22.518 -24.817 1.00 10.95 160 LEU B C 1
ATOM 5264 O O . LEU B 1 164 ? -22.280 22.982 -25.903 1.00 11.51 160 LEU B O 1
ATOM 5280 N N . VAL B 1 165 ? -23.907 22.534 -24.432 1.00 12.64 161 VAL B N 1
ATOM 5281 C CA . VAL B 1 165 ? -24.921 23.133 -25.280 1.00 14.17 161 VAL B CA 1
ATOM 5282 C C . VAL B 1 165 ? -24.580 24.587 -25.562 1.00 13.19 161 VAL B C 1
ATOM 5283 O O . VAL B 1 165 ? -24.686 25.052 -26.703 1.00 13.21 161 VAL B O 1
ATOM 5296 N N . ARG B 1 166 ? -24.128 25.311 -24.541 1.00 11.42 162 ARG B N 1
ATOM 5297 C CA . ARG B 1 166 ? -23.800 26.723 -24.746 1.00 14.27 162 ARG B CA 1
ATOM 5298 C C . ARG B 1 166 ? -22.573 26.925 -25.623 1.00 13.66 162 ARG B C 1
ATOM 5299 O O . ARG B 1 166 ? -22.526 27.897 -26.385 1.00 15.82 162 ARG B O 1
ATOM 5320 N N . GLU B 1 167 ? -21.590 26.016 -25.569 1.00 14.31 163 GLU B N 1
ATOM 5321 C CA . GLU B 1 167 ? -20.486 26.036 -26.516 1.00 15.38 163 GLU B CA 1
ATOM 5322 C C . GLU B 1 167 ? -20.951 25.825 -27.962 1.00 17.93 163 GLU B C 1
ATOM 5323 O O . GLU B 1 167 ? -20.365 26.388 -28.897 1.00 18.54 163 GLU B O 1
ATOM 5335 N N . ILE B 1 168 ? -21.933 24.951 -28.178 1.00 9.27 164 ILE B N 1
ATOM 5336 C CA . ILE B 1 168 ? -22.516 24.771 -29.513 1.00 9.74 164 ILE B CA 1
ATOM 5337 C C . ILE B 1 168 ? -23.187 26.046 -29.974 1.00 17.94 164 ILE B C 1
ATOM 5338 O O . ILE B 1 168 ? -23.060 26.444 -31.141 1.00 20.96 164 ILE B O 1
ATOM 5354 N N . ARG B 1 169 ? -23.953 26.682 -29.085 1.00 12.98 165 ARG B N 1
ATOM 5355 C CA . ARG B 1 169 ? -24.766 27.814 -29.496 1.00 16.87 165 ARG B CA 1
ATOM 5356 C C . ARG B 1 169 ? -23.914 28.947 -30.054 1.00 24.47 165 ARG B C 1
ATOM 5357 O O . ARG B 1 169 ? -24.343 29.649 -30.979 1.00 20.56 165 ARG B O 1
ATOM 5378 N N . LYS B 1 170 ? -22.716 29.139 -29.513 1.00 18.48 166 LYS B N 1
ATOM 5379 C CA . LYS B 1 170 ? -21.857 30.275 -29.836 1.00 21.08 166 LYS B CA 1
ATOM 5380 C C . LYS B 1 170 ? -20.884 29.991 -30.964 1.00 31.80 166 LYS B C 1
ATOM 5381 O O . LYS B 1 170 ? -20.193 30.917 -31.407 1.00 42.58 166 LYS B O 1
ATOM 5400 N N A TYR B 1 171 ? -20.783 28.727 -31.379 0.47 29.81 167 TYR B N 1
ATOM 5401 N N B TYR B 1 171 ? -20.803 28.762 -31.445 0.53 29.85 167 TYR B N 1
ATOM 5402 C CA A TYR B 1 171 ? -19.926 28.247 -32.469 0.47 31.18 167 TYR B CA 1
ATOM 5403 C CA B TYR B 1 171 ? -20.019 28.497 -32.642 0.53 31.73 167 TYR B CA 1
ATOM 5404 C C A TYR B 1 171 ? -19.821 29.244 -33.621 0.47 32.16 167 TYR B C 1
ATOM 5405 C C B TYR B 1 171 ? -20.789 28.963 -33.879 0.53 35.05 167 TYR B C 1
ATOM 5406 O O A TYR B 1 171 ? -20.831 29.696 -34.160 0.47 32.43 167 TYR B O 1
ATOM 5407 O O B TYR B 1 171 ? -21.990 29.261 -33.805 0.53 32.48 167 TYR B O 1
#

Radius of gyration: 22.77 Å; Cα contacts (8 Å, |Δi|>4): 707; chains: 2; bounding box: 50×61×52 Å